Protein 6KFQ (pdb70)

Sequence (229 aa):
MEALWLWIGFVGMLLGTLYFAFLLTNAPEGTRYFFVITATITGIAAIAYLVMATGSGSTVLPDGREFYWARYIDWVITTPLLLLDLCLLALADPRRNVTFIASLIALDVVMILTGLWAGATVNVAGRAILFIISTAAFIGVLYLLVSRLFAEASRRTPAVAQIFRTLAVLTIVLWICYPIVWLIGTEGFGAVSLSVEVFLFMMVLDLLAKVGFGLLLLSSRQALSDIGSG

CATH classification: 1.20.1070.10

Radius of gyration: 17.82 Å; Cα contacts (8 Å, |Δi|>4): 315; chains: 1; bounding box: 27×37×54 Å

Foldseek 3Di:
DLLVLLVVLLVLLVVLLVVLVVLLVVAAAQQSVLSVLLSVLSVLSNVLSVCVSVPNQWDQAPVRDIFRLSVLVSQLPNVLSLVVSLCLLQALDCVVVVVLSCLLSVLSNLLSVLQSVLLRDPPPVSNVVSNVSSVVSVVVNLCSCVVPRLVSNVPADPLSNVLSVVLNVLQVVLVVVLVVLCCCEPSHDVVDYNSVSSNSVSVSSSCNRSVSSCSSSVSRVSSNSSSVD

Structure (mmCIF, N/CA/C/O backbone):
data_6KFQ
#
_entry.id   6KFQ
#
_cell.length_a   29.930
_cell.length_b   68.410
_cell.length_c   107.910
_cell.angle_alpha   90.000
_cell.angle_beta   90.000
_cell.angle_gamma   90.000
#
_symmetry.space_group_name_H-M   'P 21 21 21'
#
loop_
_entity.id
_entity.type
_entity.pdbx_description
1 polymer Rhodopsin
2 non-polymer '[(Z)-octadec-9-enyl] (2R)-2,3-bis(oxidanyl)propanoate'
3 non-polymer RETINAL
4 non-polymer 'SULFATE ION'
5 water water
#
loop_
_atom_site.group_PDB
_atom_site.id
_atom_site.type_symbol
_atom_site.label_atom_id
_atom_site.label_alt_id
_atom_site.label_comp_id
_atom_site.label_asym_id
_atom_site.label_entity_id
_atom_site.label_seq_id
_atom_site.pdbx_PDB_ins_code
_atom_site.Cartn_x
_atom_site.Cartn_y
_atom_site.Cartn_z
_atom_site.occupancy
_atom_site.B_iso_or_equiv
_atom_site.auth_seq_id
_atom_site.auth_comp_id
_atom_site.auth_asym_id
_atom_site.auth_atom_id
_atom_site.pdbx_PDB_model_num
ATOM 1 N N . MET A 1 1 ? 15.61790 -16.06479 -43.43804 1.000 60.67816 1 MET A N 1
ATOM 2 C CA . MET A 1 1 ? 16.07646 -16.79628 -42.26161 1.000 59.93385 1 MET A CA 1
ATOM 3 C C . MET A 1 1 ? 15.47355 -16.22077 -40.98302 1.000 53.33877 1 MET A C 1
ATOM 4 O O . MET A 1 1 ? 15.50112 -16.87011 -39.93633 1.000 55.49771 1 MET A O 1
ATOM 9 N N . GLU A 1 2 ? 14.91092 -15.00821 -41.06596 1.000 39.28515 2 GLU A N 1
ATOM 10 C CA . GLU A 1 2 ? 14.29082 -14.42064 -39.88313 1.000 35.36193 2 GLU A CA 1
ATOM 11 C C . GLU A 1 2 ? 13.13498 -15.27560 -39.37236 1.000 34.06297 2 GLU A C 1
ATOM 12 O O . GLU A 1 2 ? 12.80747 -15.20628 -38.18382 1.000 32.92182 2 GLU A O 1
ATOM 18 N N . ALA A 1 3 ? 12.54210 -16.11247 -40.23357 1.000 32.95524 3 ALA A N 1
ATOM 19 C CA . ALA A 1 3 ? 11.49342 -17.02137 -39.78268 1.000 31.96199 3 ALA A CA 1
ATOM 20 C C . ALA A 1 3 ? 11.97442 -17.89735 -38.63533 1.000 29.27680 3 ALA A C 1
ATOM 21 O O . ALA A 1 3 ? 11.21872 -18.16984 -37.69417 1.000 28.02280 3 ALA A O 1
ATOM 23 N N . LEU A 1 4 ? 13.22492 -18.35981 -38.70009 1.000 27.16850 4 LEU A N 1
ATOM 24 C CA . LEU A 1 4 ? 13.75184 -19.19493 -37.62836 1.000 28.85186 4 LEU A CA 1
ATOM 25 C C . LEU A 1 4 ? 13.71017 -18.46295 -36.29664 1.000 27.48580 4 LEU A C 1
ATOM 26 O O . LEU A 1 4 ? 13.22529 -19.00045 -35.29634 1.000 29.17552 4 LEU A O 1
ATOM 31 N N . TRP A 1 5 ? 14.22092 -17.22672 -36.25985 1.000 23.32515 5 TRP A N 1
ATOM 32 C CA . TRP A 1 5 ? 14.25716 -16.50281 -34.99097 1.000 22.02833 5 TRP A CA 1
ATOM 33 C C . TRP A 1 5 ? 12.85864 -16.18458 -34.48271 1.000 22.59001 5 TRP A C 1
ATOM 34 O O . TRP A 1 5 ? 12.64211 -16.13011 -33.26713 1.000 25.10303 5 TRP A O 1
ATOM 45 N N . LEU A 1 6 ? 11.89837 -15.97479 -35.38301 1.000 23.04893 6 LEU A N 1
ATOM 46 C CA . LEU A 1 6 ? 10.53289 -15.70899 -34.93635 1.000 25.05386 6 LEU A CA 1
ATOM 47 C C . LEU A 1 6 ? 9.89950 -16.95365 -34.32034 1.000 27.44765 6 LEU A C 1
ATOM 48 O O . LEU A 1 6 ? 9.12911 -16.85736 -33.35806 1.000 27.48922 6 LEU A O 1
ATOM 53 N N . TRP A 1 7 ? 10.20567 -18.13202 -34.85819 1.000 27.91819 7 TRP A N 1
ATOM 54 C CA . TRP A 1 7 ? 9.64685 -19.35347 -34.27542 1.000 29.29531 7 TRP A CA 1
ATOM 55 C C . TRP A 1 7 ? 10.28235 -19.66390 -32.92700 1.000 31.04253 7 TRP A C 1
ATOM 56 O O . TRP A 1 7 ? 9.59698 -20.10277 -31.99373 1.000 32.03591 7 TRP A O 1
ATOM 67 N N . ILE A 1 8 ? 11.59201 -19.43957 -32.80510 1.000 29.16195 8 ILE A N 1
ATOM 68 C CA . ILE A 1 8 ? 12.25008 -19.58822 -31.51353 1.000 30.71345 8 ILE A CA 1
ATOM 69 C C . ILE A 1 8 ? 11.66388 -18.60702 -30.50967 1.000 31.21050 8 ILE A C 1
ATOM 70 O O . ILE A 1 8 ? 11.39866 -18.96065 -29.35629 1.000 31.33166 8 ILE A O 1
ATOM 75 N N . GLY A 1 9 ? 11.46115 -17.35657 -30.92845 1.000 29.17632 9 GLY A N 1
ATOM 76 C CA . GLY A 1 9 ? 10.82234 -16.39617 -30.04526 1.000 27.45518 9 GLY A CA 1
ATOM 77 C C . GLY A 1 9 ? 9.46555 -16.87136 -29.56258 1.000 28.24515 9 GLY A C 1
ATOM 78 O O . GLY A 1 9 ? 9.14881 -16.78873 -28.37189 1.000 29.70835 9 GLY A O 1
ATOM 79 N N . PHE A 1 10 ? 8.65266 -17.39457 -30.48051 1.000 26.47078 10 PHE A N 1
ATOM 80 C CA . PHE A 1 10 ? 7.34534 -17.91997 -30.10109 1.000 28.34938 10 PHE A CA 1
ATOM 81 C C . PHE A 1 10 ? 7.46772 -19.02154 -29.05568 1.000 31.37329 10 PHE A C 1
ATOM 82 O O . PHE A 1 10 ? 6.84036 -18.96084 -27.99309 1.000 33.43540 10 PHE A O 1
ATOM 90 N N . VAL A 1 11 ? 8.25081 -20.05880 -29.35496 1.000 29.90360 11 VAL A N 1
ATOM 91 C CA . VAL A 1 11 ? 8.34416 -21.19184 -28.44121 1.000 30.45799 11 VAL A CA 1
ATOM 92 C C . VAL A 1 11 ? 8.92816 -20.75453 -27.10135 1.000 29.88895 11 VAL A C 1
ATOM 93 O O . VAL A 1 11 ? 8.44402 -21.15474 -26.03568 1.000 33.21525 11 VAL A O 1
ATOM 97 N N . GLY A 1 12 ? 9.94588 -19.89810 -27.12600 1.000 30.40693 12 GLY A N 1
ATOM 98 C CA . GLY A 1 12 ? 10.50967 -19.40882 -25.87691 1.000 28.42042 12 GLY A CA 1
ATOM 99 C C . GLY A 1 12 ? 9.49073 -18.68067 -25.01720 1.000 30.14715 12 GLY A C 1
ATOM 100 O O . GLY A 1 12 ? 9.41229 -18.89887 -23.80495 1.000 32.55841 12 GLY A O 1
ATOM 101 N N . MET A 1 13 ? 8.71357 -17.78757 -25.63140 1.000 30.29449 13 MET A N 1
ATOM 102 C CA . MET A 1 13 ? 7.69239 -17.06294 -24.87706 1.000 29.03691 13 MET A CA 1
ATOM 103 C C . MET A 1 13 ? 6.57161 -17.99662 -24.45072 1.000 30.72518 13 MET A C 1
ATOM 104 O O . MET A 1 13 ? 6.02034 -17.85986 -23.35187 1.000 36.03033 13 MET A O 1
ATOM 109 N N . LEU A 1 14 ? 6.21613 -18.94758 -25.31534 1.000 32.38710 14 LEU A N 1
ATOM 110 C CA . LEU A 1 14 ? 5.18289 -19.91004 -24.96356 1.000 33.00985 14 LEU A CA 1
ATOM 111 C C . LEU A 1 14 ? 5.60765 -20.73083 -23.75783 1.000 34.02908 14 LEU A C 1
ATOM 112 O O . LEU A 1 14 ? 4.85660 -20.86049 -22.78733 1.000 37.17608 14 LEU A O 1
ATOM 117 N N . LEU A 1 15 ? 6.82007 -21.28908 -23.79966 1.000 37.86706 15 LEU A N 1
ATOM 118 C CA . LEU A 1 15 ? 7.29228 -22.09886 -22.68119 1.000 39.90714 15 LEU A CA 1
ATOM 119 C C . LEU A 1 15 ? 7.38773 -21.27186 -21.40952 1.000 40.59400 15 LEU A C 1
ATOM 120 O O . LEU A 1 15 ? 7.04750 -21.74668 -20.31861 1.000 39.96318 15 LEU A O 1
ATOM 125 N N . GLY A 1 16 ? 7.85905 -20.03466 -21.52585 1.000 33.33875 16 GLY A N 1
ATOM 126 C CA . GLY A 1 16 ? 7.87235 -19.15902 -20.36611 1.000 33.53389 16 GLY A CA 1
ATOM 127 C C . GLY A 1 16 ? 6.48368 -18.91060 -19.81114 1.000 36.05146 16 GLY A C 1
ATOM 128 O O . GLY A 1 16 ? 6.27695 -18.94398 -18.59395 1.000 38.59431 16 GLY A O 1
ATOM 129 N N . THR A 1 17 ? 5.50957 -18.66678 -20.69286 1.000 34.72559 17 THR A N 1
ATOM 130 C CA . THR A 1 17 ? 4.14459 -18.42042 -20.22764 1.000 39.26528 17 THR A CA 1
ATOM 131 C C . THR A 1 17 ? 3.58661 -19.63383 -19.49305 1.000 40.61438 17 THR A C 1
ATOM 132 O O . THR A 1 17 ? 2.96294 -19.50118 -18.43275 1.000 40.71268 17 THR A O 1
ATOM 136 N N . LEU A 1 18 ? 3.79563 -20.82630 -20.05206 1.000 39.32948 18 LEU A N 1
ATOM 137 C CA . LEU A 1 18 ? 3.30428 -22.04055 -19.41447 1.000 42.11116 18 LEU A CA 1
ATOM 138 C C . LEU A 1 18 ? 3.97571 -22.26441 -18.06788 1.000 42.42588 18 LEU A C 1
ATOM 139 O O . LEU A 1 18 ? 3.31242 -22.63231 -17.08962 1.000 45.46261 18 LEU A O 1
ATOM 144 N N . TYR A 1 19 ? 5.29142 -22.05228 -17.99558 1.000 39.94498 19 TYR A N 1
ATOM 145 C CA . TYR A 1 19 ? 5.98968 -22.23470 -16.72690 1.000 40.88850 19 TYR A CA 1
ATOM 146 C C . TYR A 1 19 ? 5.52487 -21.22320 -15.68803 1.000 42.91632 19 TYR A C 1
ATOM 147 O O . TYR A 1 19 ? 5.32726 -21.57447 -14.51988 1.000 43.42002 19 TYR A O 1
ATOM 156 N N . PHE A 1 20 ? 5.35610 -19.95879 -16.08724 1.000 42.53218 20 PHE A N 1
ATOM 157 C CA . PHE A 1 20 ? 4.89153 -18.96036 -15.12718 1.000 42.94330 20 PHE A CA 1
ATOM 158 C C . PHE A 1 20 ? 3.46891 -19.25872 -14.67481 1.000 44.07872 20 PHE A C 1
ATOM 159 O O . PHE A 1 20 ? 3.13146 -19.06014 -13.50426 1.000 47.11762 20 PHE A O 1
ATOM 167 N N . ALA A 1 21 ? 2.61650 -19.73458 -15.58432 1.000 43.19832 21 ALA A N 1
ATOM 168 C CA . ALA A 1 21 ? 1.27888 -20.14155 -15.16977 1.000 46.80215 21 ALA A CA 1
ATOM 169 C C . ALA A 1 21 ? 1.34711 -21.29379 -14.17465 1.000 50.29766 21 ALA A C 1
ATOM 170 O O . ALA A 1 21 ? 0.53415 -21.37153 -13.24767 1.000 50.51607 21 ALA A O 1
ATOM 172 N N . PHE A 1 22 ? 2.32866 -22.18515 -14.33908 1.000 51.21459 22 PHE A N 1
ATOM 173 C CA . PHE A 1 22 ? 2.48956 -23.29721 -13.40821 1.000 51.25893 22 PHE A CA 1
ATOM 174 C C . PHE A 1 22 ? 2.93867 -22.81854 -12.03071 1.000 53.17490 22 PHE A C 1
ATOM 175 O O . PHE A 1 22 ? 2.38787 -23.24470 -11.00788 1.000 53.02817 22 PHE A O 1
ATOM 183 N N . LEU A 1 23 ? 3.96346 -21.95694 -11.97866 1.000 52.22138 23 LEU A N 1
ATOM 184 C CA . LEU A 1 23 ? 4.47540 -21.49115 -10.68665 1.000 48.49733 23 LEU A CA 1
ATOM 185 C C . LEU A 1 23 ? 3.40216 -20.78362 -9.87441 1.000 50.79989 23 LEU A C 1
ATOM 186 O O . LEU A 1 23 ? 3.49621 -20.71693 -8.63768 1.000 52.54644 23 LEU A O 1
ATOM 191 N N . LEU A 1 24 ? 2.38456 -20.24531 -10.54971 1.000 50.51355 24 LEU A N 1
ATOM 192 C CA . LEU A 1 24 ? 1.29813 -19.56041 -9.85952 1.000 55.68092 24 LEU A CA 1
ATOM 193 C C . LEU A 1 24 ? 0.64909 -20.46169 -8.81658 1.000 64.00342 24 LEU A C 1
ATOM 194 O O . LEU A 1 24 ? 0.23596 -19.99424 -7.74597 1.000 68.26746 24 LEU A O 1
ATOM 199 N N . THR A 1 25 ? 0.56720 -21.76261 -9.10269 1.000 63.56529 25 THR A N 1
ATOM 200 C CA . THR A 1 25 ? -0.13594 -22.67834 -8.21190 1.000 64.56545 25 THR A CA 1
ATOM 201 C C . THR A 1 25 ? 0.57058 -22.85881 -6.87172 1.000 65.43242 25 THR A C 1
ATOM 202 O O . THR A 1 25 ? -0.04213 -23.37401 -5.92989 1.000 71.64472 25 THR A O 1
ATOM 206 N N . ASN A 1 26 ? 1.83603 -22.45553 -6.76087 1.000 58.53385 26 ASN A N 1
ATOM 207 C CA . ASN A 1 26 ? 2.55588 -22.45417 -5.49142 1.000 63.54144 26 ASN A CA 1
ATOM 208 C C . ASN A 1 26 ? 3.02595 -21.04286 -5.13680 1.000 62.99465 26 ASN A C 1
ATOM 209 O O . ASN A 1 26 ? 4.01867 -20.86893 -4.42875 1.000 64.40249 26 ASN A O 1
ATOM 214 N N . ALA A 1 27 ? 2.31696 -20.02900 -5.62734 1.000 54.08984 27 ALA A N 1
ATOM 215 C CA . ALA A 1 27 ? 2.69307 -18.64680 -5.34829 1.000 56.35467 27 ALA A CA 1
ATOM 216 C C . ALA A 1 27 ? 2.49918 -18.33477 -3.86814 1.000 57.60416 27 ALA A C 1
ATOM 217 O O . ALA A 1 27 ? 1.51551 -18.77311 -3.26752 1.000 57.92724 27 ALA A O 1
ATOM 219 N N . PRO A 1 28 ? 3.41159 -17.58954 -3.24716 1.000 56.03428 28 PRO A N 1
ATOM 220 C CA . PRO A 1 28 ? 3.15106 -17.11736 -1.88353 1.000 59.20971 28 PRO A CA 1
ATOM 221 C C . PRO A 1 28 ? 1.85877 -16.31641 -1.84614 1.000 60.48152 28 PRO A C 1
ATOM 222 O O . PRO A 1 28 ? 1.46743 -15.68387 -2.82778 1.000 59.12974 28 PRO A O 1
ATOM 226 N N . GLU A 1 29 ? 1.17256 -16.36902 -0.71089 1.000 68.23691 29 GLU A N 1
ATOM 227 C CA . GLU A 1 29 ? -0.13337 -15.73369 -0.65383 1.000 70.45880 29 GLU A CA 1
ATOM 228 C C . GLU A 1 29 ? 0.01263 -14.21865 -0.70275 1.000 66.36866 29 GLU A C 1
ATOM 229 O O . GLU A 1 29 ? 1.01650 -13.64991 -0.26400 1.000 65.69861 29 GLU A O 1
ATOM 235 N N . GLY A 1 30 ? -0.99481 -13.56925 -1.27916 1.000 64.05417 30 GLY A N 1
ATOM 236 C CA . GLY A 1 30 ? -0.91972 -12.15118 -1.54339 1.000 63.27614 30 GLY A CA 1
ATOM 237 C C . GLY A 1 30 ? 0.03340 -11.75095 -2.64516 1.000 61.23400 30 GLY A C 1
ATOM 238 O O . GLY A 1 30 ? 0.24756 -10.55297 -2.84735 1.000 62.90250 30 GLY A O 1
ATOM 239 N N . THR A 1 31 ? 0.61889 -12.70813 -3.37027 1.000 60.27597 31 THR A N 1
ATOM 240 C CA . THR A 1 31 ? 1.56418 -12.39049 -4.43645 1.000 57.37727 31 THR A CA 1
ATOM 241 C C . THR A 1 31 ? 1.12652 -12.91440 -5.79516 1.000 53.88458 31 THR A C 1
ATOM 242 O O . THR A 1 31 ? 1.87651 -12.77124 -6.76857 1.000 49.09845 31 THR A O 1
ATOM 246 N N . ARG A 1 32 ? -0.06043 -13.51800 -5.89222 1.000 55.52558 32 ARG A N 1
ATOM 247 C CA . ARG A 1 32 ? -0.45408 -14.16542 -7.14012 1.000 57.70301 32 ARG A CA 1
ATOM 248 C C . ARG A 1 32 ? -0.52348 -13.17340 -8.29671 1.000 56.26943 32 ARG A C 1
ATOM 249 O O . ARG A 1 32 ? -0.36561 -13.56917 -9.45807 1.000 55.43390 32 ARG A O 1
ATOM 254 N N . TYR A 1 33 ? -0.72320 -11.88196 -8.00794 1.000 53.56675 33 TYR A N 1
ATOM 255 C CA . TYR A 1 33 ? -0.82424 -10.91277 -9.09505 1.000 50.93741 33 TYR A CA 1
ATOM 256 C C . TYR A 1 33 ? 0.50513 -10.73602 -9.82081 1.000 46.75437 33 TYR A C 1
ATOM 257 O O . TYR A 1 33 ? 0.50964 -10.41225 -11.01147 1.000 44.27046 33 TYR A O 1
ATOM 266 N N . PHE A 1 34 ? 1.63437 -10.95070 -9.13786 1.000 44.96533 34 PHE A N 1
ATOM 267 C CA . PHE A 1 34 ? 2.92385 -10.93127 -9.82683 1.000 41.40798 34 PHE A CA 1
ATOM 268 C C . PHE A 1 34 ? 2.98834 -12.02486 -10.88543 1.000 44.90773 34 PHE A C 1
ATOM 269 O O . PHE A 1 34 ? 3.41373 -11.78864 -12.02321 1.000 38.65334 34 PHE A O 1
ATOM 277 N N . PHE A 1 35 ? 2.57437 -13.23729 -10.51885 1.000 41.85456 35 PHE A N 1
ATOM 278 C CA . PHE A 1 35 ? 2.61191 -14.35393 -11.45688 1.000 41.26891 35 PHE A CA 1
ATOM 279 C C . PHE A 1 35 ? 1.67835 -14.11026 -12.63511 1.000 42.68794 35 PHE A C 1
ATOM 280 O O . PHE A 1 35 ? 1.99859 -14.46511 -13.77685 1.000 39.46596 35 PHE A O 1
ATOM 288 N N . VAL A 1 36 ? 0.52875 -13.48377 -12.38076 1.000 46.03833 36 VAL A N 1
ATOM 289 C CA . VAL A 1 36 ? -0.42292 -13.19815 -13.44980 1.000 47.76396 36 VAL A CA 1
ATOM 290 C C . VAL A 1 36 ? 0.14080 -12.14959 -14.40384 1.000 47.20451 36 VAL A C 1
ATOM 291 O O . VAL A 1 36 ? 0.09469 -12.31522 -15.62827 1.000 43.55233 36 VAL A O 1
ATOM 295 N N . ILE A 1 37 ? 0.68141 -11.05556 -13.85728 1.000 44.76844 37 ILE A N 1
ATOM 296 C CA . ILE A 1 37 ? 1.25327 -10.00062 -14.69470 1.000 37.94384 37 ILE A CA 1
ATOM 297 C C . ILE A 1 37 ? 2.39651 -10.54366 -15.53334 1.000 36.81273 37 ILE A C 1
ATOM 298 O O . ILE A 1 37 ? 2.52156 -10.22559 -16.72303 1.000 37.06975 37 ILE A O 1
ATOM 303 N N . THR A 1 38 ? 3.26035 -11.35606 -14.92320 1.000 36.91375 38 THR A N 1
ATOM 304 C CA . THR A 1 38 ? 4.46495 -11.81070 -15.61062 1.000 36.83974 38 THR A CA 1
ATOM 305 C C . THR A 1 38 ? 4.14907 -12.86951 -16.66373 1.000 36.67600 38 THR A C 1
ATOM 306 O O . THR A 1 38 ? 4.81091 -12.92356 -17.70900 1.000 33.47981 38 THR A O 1
ATOM 310 N N . ALA A 1 39 ? 3.13643 -13.70318 -16.41841 1.000 36.18198 39 ALA A N 1
ATOM 311 C CA . ALA A 1 39 ? 2.69453 -14.64782 -17.44127 1.000 39.59703 39 ALA A CA 1
ATOM 312 C C . ALA A 1 39 ? 1.97723 -13.94199 -18.58784 1.000 37.13607 39 ALA A C 1
ATOM 313 O O . ALA A 1 39 ? 2.01928 -14.41658 -19.72872 1.000 37.66540 39 ALA A O 1
ATOM 315 N N . THR A 1 40 ? 1.32631 -12.80667 -18.30927 1.000 40.32236 40 THR A N 1
ATOM 316 C CA . THR A 1 40 ? 0.70449 -12.02084 -19.37194 1.000 39.26915 40 THR A CA 1
ATOM 317 C C . THR A 1 40 ? 1.75666 -11.35525 -20.24913 1.000 37.54898 40 THR A C 1
ATOM 318 O O . THR A 1 40 ? 1.56986 -11.22609 -21.46647 1.000 39.27544 40 THR A O 1
ATOM 322 N N . ILE A 1 41 ? 2.86698 -10.92310 -19.64630 1.000 36.68027 41 ILE A N 1
ATOM 323 C CA . ILE A 1 41 ? 3.96334 -10.34292 -20.41944 1.000 30.85666 41 ILE A CA 1
ATOM 324 C C . ILE A 1 41 ? 4.45527 -11.33732 -21.46503 1.000 33.38225 41 ILE A C 1
ATOM 325 O O . ILE A 1 41 ? 4.54083 -11.02101 -22.65668 1.000 32.86569 41 ILE A O 1
ATOM 330 N N . THR A 1 42 ? 4.75959 -12.56515 -21.03938 1.000 33.55862 42 THR A N 1
ATOM 331 C CA . THR A 1 42 ? 5.27165 -13.54682 -21.98979 1.000 30.13985 42 THR A CA 1
ATOM 332 C C . THR A 1 42 ? 4.17827 -14.03443 -22.92973 1.000 31.48485 42 THR A C 1
ATOM 333 O O . THR A 1 42 ? 4.45381 -14.31768 -24.10187 1.000 31.54843 42 THR A O 1
ATOM 337 N N . GLY A 1 43 ? 2.94006 -14.11979 -22.44221 1.000 33.69728 43 GLY A N 1
ATOM 338 C CA . GLY A 1 43 ? 1.84775 -14.59074 -23.28155 1.000 35.50120 43 GLY A CA 1
ATOM 339 C C . GLY A 1 43 ? 1.55878 -13.64995 -24.43508 1.000 36.82055 43 GLY A C 1
ATOM 340 O O . GLY A 1 43 ? 1.37498 -14.08507 -25.57468 1.000 33.59446 43 GLY A O 1
ATOM 341 N N . ILE A 1 44 ? 1.51633 -12.34200 -24.15408 1.000 33.93234 44 ILE A N 1
ATOM 342 C CA . ILE A 1 44 ? 1.33962 -11.35781 -25.21903 1.000 34.98174 44 ILE A CA 1
ATOM 343 C C . ILE A 1 44 ? 2.49825 -11.43605 -26.20297 1.000 32.86435 44 ILE A C 1
ATOM 344 O O . ILE A 1 44 ? 2.30337 -11.39355 -27.42294 1.000 34.16850 44 ILE A O 1
ATOM 349 N N . ALA A 1 45 ? 3.72432 -11.56395 -25.69010 1.000 30.08615 45 ALA A N 1
ATOM 350 C CA . ALA A 1 45 ? 4.87462 -11.71335 -26.57518 1.000 27.98924 45 ALA A CA 1
ATOM 351 C C . ALA A 1 45 ? 4.76830 -12.98870 -27.40771 1.000 29.63368 45 ALA A C 1
ATOM 352 O O . ALA A 1 45 ? 5.11291 -12.99321 -28.59605 1.000 27.45588 45 ALA A O 1
ATOM 354 N N . ALA A 1 46 ? 4.28473 -14.07988 -26.80638 1.000 29.83937 46 ALA A N 1
ATOM 355 C CA . ALA A 1 46 ? 4.09946 -15.31013 -27.57289 1.000 30.90081 46 ALA A CA 1
ATOM 356 C C . ALA A 1 46 ? 3.15269 -15.08507 -28.74256 1.000 33.64971 46 ALA A C 1
ATOM 357 O O . ALA A 1 46 ? 3.42018 -15.53664 -29.86130 1.000 29.89721 46 ALA A O 1
ATOM 359 N N . ILE A 1 47 ? 2.05513 -14.35866 -28.50758 1.000 37.16867 47 ILE A N 1
ATOM 360 C CA . ILE A 1 47 ? 1.08601 -14.08546 -29.56903 1.000 37.75253 47 ILE A CA 1
ATOM 361 C C . ILE A 1 47 ? 1.71867 -13.24688 -30.67380 1.000 29.79784 47 ILE A C 1
ATOM 362 O O . ILE A 1 47 ? 1.56190 -13.53729 -31.86731 1.000 33.13605 47 ILE A O 1
ATOM 367 N N . ALA A 1 48 ? 2.44530 -12.19265 -30.30068 1.000 29.31506 48 ALA A N 1
ATOM 368 C CA . ALA A 1 48 ? 3.08828 -11.36243 -31.31602 1.000 28.94681 48 ALA A CA 1
ATOM 369 C C . ALA A 1 48 ? 4.06402 -12.17463 -32.15251 1.000 28.59620 48 ALA A C 1
ATOM 370 O O . ALA A 1 48 ? 4.07773 -12.06738 -33.38561 1.000 29.79507 48 ALA A O 1
ATOM 372 N N . TYR A 1 49 ? 4.88619 -12.99993 -31.49801 1.000 27.98538 49 TYR A N 1
ATOM 373 C CA . TYR A 1 49 ? 5.85276 -13.80631 -32.23399 1.000 28.71952 49 TYR A CA 1
ATOM 374 C C . TYR A 1 49 ? 5.16679 -14.82191 -33.13668 1.000 29.37825 49 TYR A C 1
ATOM 375 O O . TYR A 1 49 ? 5.64990 -15.09557 -34.24050 1.000 28.64766 49 TYR A O 1
ATOM 384 N N . LEU A 1 50 ? 4.04018 -15.39201 -32.69738 1.000 32.38917 50 LEU A N 1
ATOM 385 C CA . LEU A 1 50 ? 3.30984 -16.31104 -33.56841 1.000 32.32041 50 LEU A CA 1
ATOM 386 C C . LEU A 1 50 ? 2.77351 -15.58321 -34.79147 1.000 36.15247 50 LEU A C 1
ATOM 387 O O . LEU A 1 50 ? 2.86218 -16.09110 -35.91718 1.000 39.53049 50 LEU A O 1
ATOM 392 N N . VAL A 1 51 ? 2.21353 -14.38709 -34.58493 1.000 35.64121 51 VAL A N 1
ATOM 393 C CA . VAL A 1 51 ? 1.71422 -13.58330 -35.69665 1.000 34.03245 51 VAL A CA 1
ATOM 394 C C . VAL A 1 51 ? 2.83146 -13.30903 -36.69406 1.000 33.06714 51 VAL A C 1
ATOM 395 O O . VAL A 1 51 ? 2.68571 -13.55091 -37.89784 1.000 34.28080 51 VAL A O 1
ATOM 399 N N . MET A 1 52 ? 3.97478 -12.82432 -36.20698 1.000 30.18300 52 MET A N 1
ATOM 400 C CA . MET A 1 52 ? 5.09163 -12.55044 -37.10356 1.000 28.90987 52 MET A CA 1
ATOM 401 C C . MET A 1 52 ? 5.64632 -13.83038 -37.72487 1.000 34.69066 52 MET A C 1
ATOM 402 O O . MET A 1 52 ? 6.01665 -13.83586 -38.90490 1.000 34.34500 52 MET A O 1
ATOM 407 N N . ALA A 1 53 ? 5.71455 -14.92035 -36.95027 1.000 32.72777 53 ALA A N 1
ATOM 408 C CA . ALA A 1 53 ? 6.26804 -16.17187 -37.47129 1.000 35.48785 53 ALA A CA 1
ATOM 409 C C . ALA A 1 53 ? 5.42451 -16.73443 -38.60353 1.000 35.78509 53 ALA A C 1
ATOM 410 O O . ALA A 1 53 ? 5.96637 -17.32936 -39.54153 1.000 37.11402 53 ALA A O 1
ATOM 412 N N . THR A 1 54 ? 4.10663 -16.55571 -38.54434 1.000 36.23152 54 THR A N 1
ATOM 413 C CA . THR A 1 54 ? 3.22256 -17.05933 -39.58738 1.000 35.72318 54 THR A CA 1
ATOM 414 C C . THR A 1 54 ? 3.03182 -16.06376 -40.72692 1.000 40.16667 54 THR A C 1
ATOM 415 O O . THR A 1 54 ? 2.18105 -16.28779 -41.59343 1.000 42.65663 54 THR A O 1
ATOM 419 N N . GLY A 1 55 ? 3.79567 -14.97232 -40.74056 1.000 38.27424 55 GLY A N 1
ATOM 420 C CA . GLY A 1 55 ? 3.79818 -14.05243 -41.85936 1.000 39.00551 55 GLY A CA 1
ATOM 421 C C . GLY A 1 55 ? 2.79816 -12.91722 -41.80019 1.000 43.20669 55 GLY A C 1
ATOM 422 O O . GLY A 1 55 ? 2.63914 -12.21183 -42.80137 1.000 47.64074 55 GLY A O 1
ATOM 423 N N . SER A 1 56 ? 2.12642 -12.70639 -40.66808 1.000 40.14954 56 SER A N 1
ATOM 424 C CA . SER A 1 56 ? 1.06216 -11.71311 -40.57062 1.000 43.44311 56 SER A CA 1
ATOM 425 C C . SER A 1 56 ? 1.44395 -10.50608 -39.72277 1.000 44.64705 56 SER A C 1
ATOM 426 O O . SER A 1 56 ? 0.56568 -9.72063 -39.35324 1.000 50.33819 56 SER A O 1
ATOM 429 N N . GLY A 1 57 ? 2.72031 -10.32978 -39.40653 1.000 39.39109 57 GLY A N 1
ATOM 430 C CA . GLY A 1 57 ? 3.07482 -9.27130 -38.47865 1.000 42.31971 57 GLY A CA 1
ATOM 431 C C . GLY A 1 57 ? 3.91476 -8.17545 -39.09310 1.000 38.13647 57 GLY A C 1
ATOM 432 O O . GLY A 1 57 ? 4.54982 -7.40021 -38.37776 1.000 35.35503 57 GLY A O 1
ATOM 433 N N . SER A 1 58 ? 3.93326 -8.10247 -40.42043 1.000 37.12002 58 SER A N 1
ATOM 434 C CA . SER A 1 58 ? 4.80297 -7.15413 -41.09510 1.000 36.07369 58 SER A CA 1
ATOM 435 C C . SER A 1 58 ? 4.12389 -6.63890 -42.35460 1.000 41.60857 58 SER A C 1
ATOM 436 O O . SER A 1 58 ? 3.15564 -7.22042 -42.85441 1.000 43.57149 58 SER A O 1
ATOM 439 N N . THR A 1 59 ? 4.64044 -5.52025 -42.85079 1.000 42.26646 59 THR A N 1
ATOM 440 C CA . THR A 1 59 ? 4.22778 -4.96850 -44.13021 1.000 45.21625 59 THR A CA 1
ATOM 441 C C . THR A 1 59 ? 5.46202 -4.44176 -44.83953 1.000 42.11571 59 THR A C 1
ATOM 442 O O . THR A 1 59 ? 6.43690 -4.03586 -44.20173 1.000 39.31680 59 THR A O 1
ATOM 446 N N . VAL A 1 60 ? 5.41448 -4.44862 -46.16473 1.000 41.07287 60 VAL A N 1
ATOM 447 C CA . VAL A 1 60 ? 6.45379 -3.82005 -46.96611 1.000 41.90669 60 VAL A CA 1
ATOM 448 C C . VAL A 1 60 ? 6.07394 -2.36043 -47.14857 1.000 42.65248 60 VAL A C 1
ATOM 449 O O . VAL A 1 60 ? 5.00329 -2.04777 -47.67985 1.000 48.57819 60 VAL A O 1
ATOM 453 N N . LEU A 1 61 ? 6.94183 -1.47013 -46.69616 1.000 46.82969 61 LEU A N 1
ATOM 454 C CA . LEU A 1 61 ? 6.65691 -0.04732 -46.69690 1.000 43.71358 61 LEU A CA 1
ATOM 455 C C . LEU A 1 61 ? 6.78862 0.50857 -48.10612 1.000 45.26367 61 LEU A C 1
ATOM 456 O O . LEU A 1 61 ? 7.30292 -0.15835 -49.00603 1.000 45.39718 61 LEU A O 1
ATOM 461 N N . PRO A 1 62 ? 6.30353 1.73096 -48.34341 1.000 45.72519 62 PRO A N 1
ATOM 462 C CA . PRO A 1 62 ? 6.45621 2.32280 -49.68435 1.000 48.46470 62 PRO A CA 1
ATOM 463 C C . PRO A 1 62 ? 7.90083 2.45777 -50.14848 1.000 48.78390 62 PRO A C 1
ATOM 464 O O . PRO A 1 62 ? 8.13086 2.54254 -51.36007 1.000 51.12867 62 PRO A O 1
ATOM 468 N N . ASP A 1 63 ? 8.88176 2.48517 -49.24451 1.000 49.28562 63 ASP A N 1
ATOM 469 C CA . ASP A 1 63 ? 10.27795 2.49966 -49.66957 1.000 53.75785 63 ASP A CA 1
ATOM 470 C C . ASP A 1 63 ? 10.85810 1.09864 -49.86435 1.000 53.11861 63 ASP A C 1
ATOM 471 O O . ASP A 1 63 ? 12.04480 0.97098 -50.18207 1.000 52.86011 63 ASP A O 1
ATOM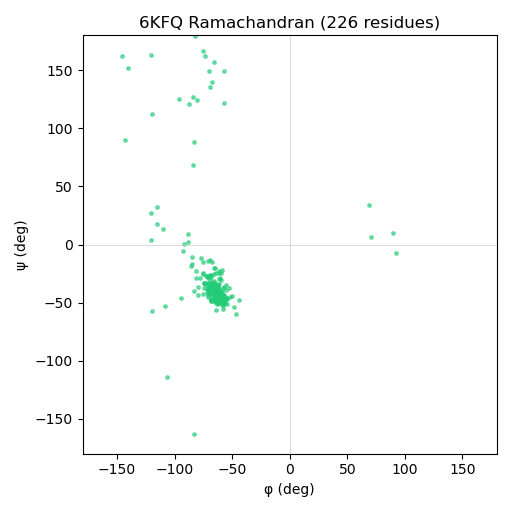 476 N N . GLY A 1 64 ? 10.06080 0.04956 -49.68471 1.000 52.04371 64 GLY A N 1
ATOM 477 C CA . GLY A 1 64 ? 10.53360 -1.30392 -49.88632 1.000 45.75293 64 GLY A CA 1
ATOM 478 C C . GLY A 1 64 ? 11.08013 -1.99212 -48.65109 1.000 46.00738 64 GLY A C 1
ATOM 479 O O . GLY A 1 64 ? 11.38144 -3.19155 -48.71137 1.000 44.85219 64 GLY A O 1
ATOM 480 N N . ARG A 1 65 ? 11.22641 -1.28410 -47.53658 1.000 44.79475 65 ARG A N 1
ATOM 481 C CA . ARG A 1 65 ? 11.65638 -1.93967 -46.30910 1.000 45.17006 65 ARG A CA 1
ATOM 482 C C . ARG A 1 65 ? 10.55596 -2.85026 -45.78224 1.000 44.25680 65 ARG A C 1
ATOM 483 O O . ARG A 1 65 ? 9.38089 -2.47718 -45.75357 1.000 44.16224 65 ARG A O 1
ATOM 491 N N . GLU A 1 66 ? 10.93525 -4.05647 -45.36901 1.000 42.58508 66 GLU A N 1
ATOM 492 C CA . GLU A 1 66 ? 10.00662 -4.89908 -44.63220 1.000 44.44327 66 GLU A CA 1
ATOM 493 C C . GLU A 1 66 ? 9.99784 -4.45470 -43.17790 1.000 38.95892 66 GLU A C 1
ATOM 494 O O . GLU A 1 66 ? 11.04778 -4.39516 -42.52876 1.000 38.53559 66 GLU A O 1
ATOM 500 N N . PHE A 1 67 ? 8.81569 -4.12576 -42.67018 1.000 36.37963 67 PHE A N 1
ATOM 501 C CA . PHE A 1 67 ? 8.67290 -3.51781 -41.35350 1.000 34.23031 67 PHE A CA 1
ATOM 502 C C . PHE A 1 67 ? 7.81305 -4.42844 -40.48829 1.000 35.83521 67 PHE A C 1
ATOM 503 O O . PHE A 1 67 ? 6.61854 -4.59340 -40.75757 1.000 36.63333 67 PHE A O 1
ATOM 511 N N . TYR A 1 68 ? 8.42345 -5.01805 -39.45634 1.000 32.65839 68 TYR A N 1
ATOM 512 C CA . TYR A 1 68 ? 7.71956 -5.85099 -38.47684 1.000 33.79279 68 TYR A CA 1
ATOM 513 C C . TYR A 1 68 ? 7.08457 -4.95756 -37.41891 1.000 33.92739 68 TYR A C 1
ATOM 514 O O . TYR A 1 68 ? 7.66709 -4.68562 -36.36627 1.000 33.64440 68 TYR A O 1
ATOM 523 N N . TRP A 1 69 ? 5.85678 -4.50537 -37.69036 1.000 37.58673 69 TRP A N 1
ATOM 524 C CA . TRP A 1 69 ? 5.17642 -3.59781 -36.77250 1.000 34.95753 69 TRP A CA 1
ATOM 525 C C . TRP A 1 69 ? 4.51233 -4.31129 -35.60069 1.000 34.25824 69 TRP A C 1
ATOM 526 O O . TRP A 1 69 ? 4.27439 -3.67235 -34.56905 1.000 31.37847 69 TRP A O 1
ATOM 537 N N . ALA A 1 70 ? 4.19352 -5.60900 -35.73297 1.000 30.42833 70 ALA A N 1
ATOM 538 C CA . ALA A 1 70 ? 3.54121 -6.31883 -34.63331 1.000 32.06006 70 ALA A CA 1
ATOM 539 C C . ALA A 1 70 ? 4.40270 -6.30016 -33.38108 1.000 31.38062 70 ALA A C 1
ATOM 540 O O . ALA A 1 70 ? 3.87904 -6.34910 -32.26095 1.000 32.16674 70 ALA A O 1
ATOM 542 N N . ARG A 1 71 ? 5.72363 -6.26721 -33.57130 1.000 29.58717 71 ARG A N 1
ATOM 543 C CA . ARG A 1 71 ? 6.70427 -6.06995 -32.51175 1.000 31.82447 71 ARG A CA 1
ATOM 544 C C . ARG A 1 71 ? 6.29797 -4.96295 -31.54439 1.000 28.88760 71 ARG A C 1
ATOM 545 O O . ARG A 1 71 ? 6.34532 -5.12439 -30.31631 1.000 27.32952 71 ARG A O 1
ATOM 553 N N . TYR A 1 72 ? 5.88955 -3.82378 -32.08882 1.000 30.61561 72 TYR A N 1
ATOM 554 C CA . TYR A 1 72 ? 5.58495 -2.66645 -31.25652 1.000 31.14640 72 TYR A CA 1
ATOM 555 C C . TYR A 1 72 ? 4.25436 -2.79907 -30.52649 1.000 32.28890 72 TYR A C 1
ATOM 556 O O . TYR A 1 72 ? 4.06431 -2.16022 -29.48385 1.000 30.85684 72 TYR A O 1
ATOM 565 N N . ILE A 1 73 ? 3.32984 -3.60523 -31.05144 1.000 33.43302 73 ILE A N 1
ATOM 566 C CA . ILE A 1 73 ? 2.06238 -3.81739 -30.36325 1.000 35.41687 73 ILE A CA 1
ATOM 567 C C . ILE A 1 73 ? 2.28559 -4.65835 -29.11985 1.000 35.32145 73 ILE A C 1
ATOM 568 O O . ILE A 1 73 ? 1.71091 -4.38951 -28.05634 1.000 33.98661 73 ILE A O 1
ATOM 573 N N . ASP A 1 74 ? 3.10158 -5.70696 -29.24856 1.000 30.13113 74 ASP A N 1
ATOM 574 C CA . ASP A 1 74 ? 3.66894 -6.39752 -28.09807 1.000 30.11228 74 ASP A CA 1
ATOM 575 C C . ASP A 1 74 ? 4.23066 -5.38585 -27.10057 1.000 29.12327 74 ASP A C 1
ATOM 576 O O . ASP A 1 74 ? 3.77770 -5.30078 -25.95428 1.000 30.56533 74 ASP A O 1
ATOM 581 N N . TRP A 1 75 ? 5.19959 -4.58220 -27.54431 1.000 25.21514 75 TRP A N 1
ATOM 582 C CA . TRP A 1 75 ? 5.93852 -3.71884 -26.62654 1.000 22.38942 75 TRP A CA 1
ATOM 583 C C . TRP A 1 75 ? 5.02855 -2.73713 -25.90692 1.000 22.99191 75 TRP A C 1
ATOM 584 O O . TRP A 1 75 ? 5.19266 -2.50482 -24.70650 1.000 23.64273 75 TRP A O 1
ATOM 595 N N . VAL A 1 76 ? 4.07319 -2.13533 -26.62271 1.000 26.02181 76 VAL A N 1
ATOM 596 C CA . VAL A 1 76 ? 3.26260 -1.08576 -26.01555 1.000 28.14416 76 VAL A CA 1
ATOM 597 C C . VAL A 1 76 ? 2.40534 -1.64365 -24.88725 1.000 31.40150 76 VAL A C 1
ATOM 598 O O . VAL A 1 76 ? 1.95995 -0.89541 -24.01316 1.000 33.16207 76 VAL A O 1
ATOM 602 N N . ILE A 1 77 ? 2.18002 -2.95107 -24.87380 1.000 30.47237 77 ILE A N 1
ATOM 603 C CA . ILE A 1 77 ? 1.46645 -3.59615 -23.78036 1.000 31.98755 77 ILE A CA 1
ATOM 604 C C . ILE A 1 77 ? 2.42909 -4.13185 -22.73807 1.000 31.39180 77 ILE A C 1
ATOM 605 O O . ILE A 1 77 ? 2.22949 -3.92806 -21.53925 1.000 35.02118 77 ILE A O 1
ATOM 610 N N . THR A 1 78 ? 3.49392 -4.82387 -23.17699 1.000 25.82960 78 THR A N 1
ATOM 611 C CA . THR A 1 78 ? 4.33530 -5.54919 -22.23298 1.000 24.60767 78 THR A CA 1
ATOM 612 C C . THR A 1 78 ? 5.36128 -4.65907 -21.53291 1.000 26.71174 78 THR A C 1
ATOM 613 O O . THR A 1 78 ? 5.76494 -4.97436 -20.40742 1.000 27.55486 78 THR A O 1
ATOM 617 N N . THR A 1 79 ? 5.82532 -3.56890 -22.16149 1.000 20.86079 79 THR A N 1
ATOM 618 C CA . THR A 1 79 ? 6.82309 -2.79803 -21.42107 1.000 22.86116 79 THR A CA 1
ATOM 619 C C . THR A 1 79 ? 6.18036 -2.02430 -20.26414 1.000 23.33181 79 THR A C 1
ATOM 620 O O . THR A 1 79 ? 6.80314 -1.90096 -19.20062 1.000 22.25524 79 THR A O 1
ATOM 624 N N . PRO A 1 80 ? 4.94026 -1.52450 -20.38348 1.000 22.93423 80 PRO A N 1
ATOM 625 C CA . PRO A 1 80 ? 4.27934 -1.00865 -19.16891 1.000 23.64601 80 PRO A CA 1
ATOM 626 C C . PRO A 1 80 ? 4.11660 -2.05938 -18.08253 1.000 25.61239 80 PRO A C 1
ATOM 627 O O . PRO A 1 80 ? 4.28679 -1.75292 -16.89128 1.000 24.27050 80 PRO A O 1
ATOM 631 N N . LEU A 1 81 ? 3.76621 -3.29277 -18.46363 1.000 25.34550 81 LEU A N 1
ATOM 632 C CA . LEU A 1 81 ? 3.58883 -4.35513 -17.47774 1.000 27.21757 81 LEU A CA 1
ATOM 633 C C . LEU A 1 81 ? 4.90590 -4.69970 -16.79575 1.000 26.89760 81 LEU A C 1
ATOM 634 O O . LEU A 1 81 ? 4.92644 -5.00554 -15.59741 1.000 28.28116 81 LEU A O 1
ATOM 639 N N . LEU A 1 82 ? 6.01302 -4.67023 -17.54048 1.000 23.84556 82 LEU A N 1
ATOM 640 C CA . LEU A 1 82 ? 7.32027 -4.86818 -16.91749 1.000 25.02612 82 LEU A CA 1
ATOM 641 C C . LEU A 1 82 ? 7.61204 -3.75913 -15.91140 1.000 22.78462 82 LEU A C 1
ATOM 642 O O . LEU A 1 82 ? 8.07800 -4.01552 -14.79601 1.000 21.03112 82 LEU A O 1
ATOM 647 N N . LEU A 1 83 ? 7.35246 -2.51134 -16.29641 1.000 22.61357 83 LEU A N 1
ATOM 648 C CA . LEU A 1 83 ? 7.52592 -1.41954 -15.35151 1.000 19.41817 83 LEU A CA 1
ATOM 649 C C . LEU A 1 83 ? 6.60187 -1.58964 -14.15564 1.000 21.23821 83 LEU A C 1
ATOM 650 O O . LEU A 1 83 ? 6.99056 -1.30835 -13.01894 1.000 23.84666 83 LEU A O 1
ATOM 655 N N . LEU A 1 84 ? 5.36925 -2.04466 -14.39529 1.000 23.78557 84 LEU A N 1
ATOM 656 C CA . LEU A 1 84 ? 4.43636 -2.29019 -13.30242 1.000 25.92242 84 LEU A CA 1
ATOM 657 C C . LEU A 1 84 ? 4.98813 -3.32330 -12.32460 1.000 29.49952 84 LEU A C 1
ATOM 658 O O . LEU A 1 84 ? 4.92784 -3.12968 -11.10680 1.000 30.14286 84 LEU A O 1
ATOM 663 N N . ASP A 1 85 ? 5.50453 -4.44476 -12.83867 1.000 29.04492 85 ASP A N 1
ATOM 664 C CA . ASP A 1 85 ? 6.19393 -5.39723 -11.96875 1.000 27.88939 85 ASP A CA 1
ATOM 665 C C . ASP A 1 85 ? 7.23956 -4.69734 -11.10232 1.000 28.42416 85 ASP A C 1
ATOM 666 O O . ASP A 1 85 ? 7.34350 -4.96119 -9.89814 1.000 27.75463 85 ASP A O 1
ATOM 671 N N . LEU A 1 86 ? 8.02601 -3.79842 -11.69896 1.000 22.74179 86 LEU A N 1
ATOM 672 C CA . LEU A 1 86 ? 9.07022 -3.13437 -10.93271 1.000 23.14712 86 LEU A CA 1
ATOM 673 C C . LEU A 1 86 ? 8.47074 -2.18591 -9.90566 1.000 23.71273 86 LEU A C 1
ATOM 674 O O . LEU A 1 86 ? 8.96800 -2.09459 -8.77920 1.000 24.42337 86 LEU A O 1
ATOM 679 N N . CYS A 1 87 ? 7.39649 -1.47904 -10.27545 1.000 25.34099 87 CYS A N 1
ATOM 680 C CA . CYS A 1 87 ? 6.72715 -0.59266 -9.32341 1.000 25.47894 87 CYS A CA 1
ATOM 681 C C . CYS A 1 87 ? 6.16650 -1.36819 -8.13367 1.000 26.97045 87 CYS A C 1
ATOM 682 O O . CYS A 1 87 ? 6.26887 -0.91845 -6.98687 1.000 27.97677 87 CYS A O 1
ATOM 685 N N . LEU A 1 88 ? 5.53853 -2.51916 -8.39122 1.000 29.41349 88 LEU A N 1
ATOM 686 C CA . LEU A 1 88 ? 4.92398 -3.27984 -7.30671 1.000 32.51739 88 LEU A CA 1
ATOM 687 C C . LEU A 1 88 ? 5.96963 -3.89256 -6.37984 1.000 31.93230 88 LEU A C 1
ATOM 688 O O . LEU A 1 88 ? 5.70323 -4.07278 -5.18769 1.000 34.36007 88 LEU A O 1
ATOM 693 N N . LEU A 1 89 ? 7.15381 -4.22413 -6.90118 1.000 32.16597 89 LEU A N 1
ATOM 694 C CA . LEU A 1 89 ? 8.26334 -4.61810 -6.03416 1.000 30.78283 89 LEU A CA 1
ATOM 695 C C . LEU A 1 89 ? 8.70515 -3.46847 -5.13755 1.000 34.05707 89 LEU A C 1
ATOM 696 O O . LEU A 1 89 ? 8.84875 -3.63958 -3.92127 1.000 38.86142 89 LEU A O 1
ATOM 701 N N . ALA A 1 90 ? 8.93144 -2.28563 -5.72758 1.000 26.80656 90 ALA A N 1
ATOM 702 C CA . ALA A 1 90 ? 9.60572 -1.18232 -5.03983 1.000 29.08838 90 ALA A CA 1
ATOM 703 C C . ALA A 1 90 ? 8.68603 -0.41776 -4.09194 1.000 27.60181 90 ALA A C 1
ATOM 704 O O . ALA A 1 90 ? 9.13039 0.03544 -3.03100 1.000 30.97266 90 ALA A O 1
ATOM 706 N N . LEU A 1 91 ? 7.41689 -0.24746 -4.44977 1.000 40.75364 91 LEU A N 1
ATOM 707 C CA . LEU A 1 91 ? 6.52340 0.63280 -3.70837 1.000 40.91767 91 LEU A CA 1
ATOM 708 C C . LEU A 1 91 ? 5.69917 -0.14786 -2.69068 1.000 45.24467 91 LEU A C 1
ATOM 709 O O . LEU A 1 91 ? 5.00315 -1.10779 -3.04161 1.000 46.40250 91 LEU A O 1
ATOM 714 N N . ALA A 1 92 ? 5.76864 0.28624 -1.42735 1.000 49.26680 92 ALA A N 1
ATOM 715 C CA . ALA A 1 92 ? 5.07872 -0.41759 -0.35184 1.000 57.16403 92 ALA A CA 1
ATOM 716 C C . ALA A 1 92 ? 3.56645 -0.24603 -0.43311 1.000 62.73144 92 ALA A C 1
ATOM 717 O O . ALA A 1 92 ? 2.82121 -1.11480 0.03393 1.000 66.23390 92 ALA A O 1
ATOM 719 N N . ASP A 1 93 ? 3.09425 0.85858 -1.00950 1.000 61.80232 93 ASP A N 1
ATOM 720 C CA . ASP A 1 93 ? 1.66440 1.08506 -1.21754 1.000 67.48975 93 ASP A CA 1
ATOM 721 C C . ASP A 1 93 ? 1.49051 1.80289 -2.54320 1.000 63.13620 93 ASP A C 1
ATOM 722 O O . ASP A 1 93 ? 1.49782 3.04072 -2.60299 1.000 62.31489 93 ASP A O 1
ATOM 727 N N . PRO A 1 94 ? 1.32749 1.05774 -3.64024 1.000 59.11607 94 PRO A N 1
ATOM 728 C CA . PRO A 1 94 ? 1.20730 1.70065 -4.95871 1.000 55.75083 94 PRO A CA 1
ATOM 729 C C . PRO A 1 94 ? -0.05176 2.53862 -5.11829 1.000 57.62390 94 PRO A C 1
ATOM 730 O O . PRO A 1 94 ? -0.08398 3.41543 -5.99061 1.000 55.60273 94 PRO A O 1
ATOM 734 N N . ARG A 1 95 ? -1.08046 2.31306 -4.29665 1.000 62.07320 95 ARG A N 1
ATOM 735 C CA . ARG A 1 95 ? -2.31170 3.08505 -4.42469 1.000 63.32505 95 ARG A CA 1
ATOM 736 C C . ARG A 1 95 ? -2.08616 4.56684 -4.14622 1.000 62.21172 95 ARG A C 1
ATOM 737 O O . ARG A 1 95 ? -2.85078 5.40877 -4.63048 1.000 61.97519 95 ARG A O 1
ATOM 739 N N . ARG A 1 96 ? -1.05240 4.90881 -3.37842 1.000 60.14946 96 ARG A N 1
ATOM 740 C CA . ARG A 1 96 ? -0.71242 6.30455 -3.13060 1.000 61.84257 96 ARG A CA 1
ATOM 741 C C . ARG A 1 96 ? 0.29254 6.85989 -4.13430 1.000 55.14210 96 ARG A C 1
ATOM 742 O O . ARG A 1 96 ? 0.67048 8.03127 -4.02783 1.000 55.02263 96 ARG A O 1
ATOM 745 N N . ASN A 1 97 ? 0.72966 6.05777 -5.10443 1.000 51.42080 97 ASN A N 1
ATOM 746 C CA . ASN A 1 97 ? 1.72950 6.47127 -6.08079 1.000 46.98942 97 ASN A CA 1
ATOM 747 C C . ASN A 1 97 ? 1.16284 6.52417 -7.49450 1.000 51.60443 97 ASN A C 1
ATOM 748 O O . ASN A 1 97 ? 1.87884 6.25459 -8.46016 1.000 45.29591 97 ASN A O 1
ATOM 753 N N . VAL A 1 98 ? -0.12020 6.86133 -7.63161 1.000 43.55928 98 VAL A N 1
ATOM 754 C CA . VAL A 1 98 ? -0.75428 6.83667 -8.94806 1.000 46.94329 98 VAL A CA 1
ATOM 755 C C . VAL A 1 98 ? -0.05092 7.79485 -9.90213 1.000 45.57971 98 VAL A C 1
ATOM 756 O O . VAL A 1 98 ? 0.24751 7.44392 -11.04962 1.000 42.74860 98 VAL A O 1
ATOM 760 N N . THR A 1 99 ? 0.23797 9.01450 -9.43727 1.000 44.99004 99 THR A N 1
ATOM 761 C CA . THR A 1 99 ? 0.85845 10.01234 -10.30740 1.000 42.59757 99 THR A CA 1
ATOM 762 C C . THR A 1 99 ? 2.19797 9.52198 -10.84742 1.000 38.71221 99 THR A C 1
ATOM 763 O O . THR A 1 99 ? 2.48688 9.66157 -12.04265 1.000 35.48175 99 THR A O 1
ATOM 767 N N . PHE A 1 100 ? 3.03260 8.93872 -9.98546 1.000 32.67167 100 PHE A N 1
ATOM 768 C CA . PHE A 1 100 ? 4.30243 8.40989 -10.46797 1.000 30.95339 100 PHE A CA 1
ATOM 769 C C . PHE A 1 100 ? 4.08279 7.27523 -11.46210 1.000 30.09992 100 PHE A C 1
ATOM 770 O O . PHE A 1 100 ? 4.69685 7.24859 -12.53628 1.000 27.29717 100 PHE A O 1
ATOM 778 N N . ILE A 1 101 ? 3.21598 6.31965 -11.11342 1.000 29.29027 101 ILE A N 1
ATOM 779 C CA . ILE A 1 101 ? 3.03340 5.13856 -11.95631 1.000 27.19335 101 ILE A CA 1
ATOM 780 C C . ILE A 1 101 ? 2.44711 5.52800 -13.30788 1.000 29.01231 101 ILE A C 1
ATOM 781 O O . ILE A 1 101 ? 2.91017 5.06288 -14.35607 1.000 27.40715 101 ILE A O 1
ATOM 786 N N . ALA A 1 102 ? 1.43331 6.39708 -13.31111 1.000 33.57419 102 ALA A N 1
ATOM 787 C CA . ALA A 1 102 ? 0.86306 6.84796 -14.57743 1.000 34.09964 102 ALA A CA 1
ATOM 788 C C . ALA A 1 102 ? 1.88650 7.63183 -15.39025 1.000 31.75512 102 ALA A C 1
ATOM 789 O O . ALA A 1 102 ? 1.93520 7.51409 -16.62157 1.000 32.06297 102 ALA A O 1
ATOM 791 N N . SER A 1 103 ? 2.71146 8.43951 -14.71871 1.000 30.41727 103 SER A N 1
ATOM 792 C CA . SER A 1 103 ? 3.75678 9.18450 -15.41708 1.000 30.48777 103 SER A CA 1
ATOM 793 C C . SER A 1 103 ? 4.76096 8.24537 -16.06140 1.000 29.18822 103 SER A C 1
ATOM 794 O O . SER A 1 103 ? 5.14096 8.42376 -17.22446 1.000 31.14858 103 SER A O 1
ATOM 797 N N . LEU A 1 104 ? 5.23968 7.26335 -15.29789 1.000 28.18565 104 LEU A N 1
ATOM 798 C CA . LEU A 1 104 ? 6.19103 6.30198 -15.83954 1.000 24.26365 104 LEU A CA 1
ATOM 799 C C . LEU A 1 104 ? 5.59155 5.54817 -17.01262 1.000 23.21289 104 LEU A C 1
ATOM 800 O O . LEU A 1 104 ? 6.23878 5.37295 -18.05359 1.000 22.96427 104 LEU A O 1
ATOM 805 N N . ILE A 1 105 ? 4.35047 5.08231 -16.86587 1.000 24.53261 105 ILE A N 1
ATOM 806 C CA . ILE A 1 105 ? 3.75465 4.28310 -17.93485 1.000 27.04587 105 ILE A CA 1
ATOM 807 C C . ILE A 1 105 ? 3.50324 5.15241 -19.16355 1.000 28.39764 105 ILE A C 1
ATOM 808 O O . ILE A 1 105 ? 3.78362 4.74755 -20.29744 1.000 26.93091 105 ILE A O 1
ATOM 813 N N . ALA A 1 106 ? 3.00146 6.37035 -18.96084 1.000 30.76404 106 ALA A N 1
ATOM 814 C CA . ALA A 1 106 ? 2.73160 7.25053 -20.09278 1.000 29.23769 106 ALA A CA 1
ATOM 815 C C . ALA A 1 106 ? 4.00757 7.53405 -20.88146 1.000 28.75751 106 ALA A C 1
ATOM 816 O O . ALA A 1 106 ? 4.01445 7.47514 -22.11618 1.000 29.02548 106 ALA A O 1
ATOM 818 N N . LEU A 1 107 ? 5.10281 7.83056 -20.17860 1.000 26.65078 107 LEU A N 1
ATOM 819 C CA . LEU A 1 107 ? 6.38531 8.02689 -20.84799 1.000 28.47566 107 LEU A CA 1
ATOM 820 C C . LEU A 1 107 ? 6.76444 6.80342 -21.67002 1.000 27.64707 107 LEU A C 1
ATOM 821 O O . LEU A 1 107 ? 7.20616 6.92146 -22.81894 1.000 28.32816 107 LEU A O 1
ATOM 826 N N . ASP A 1 108 ? 6.59497 5.61554 -21.08791 1.000 23.53034 108 ASP A N 1
ATOM 827 C CA . ASP A 1 108 ? 6.94451 4.38091 -21.77582 1.000 23.56491 108 ASP A CA 1
ATOM 828 C C . ASP A 1 108 ? 6.08854 4.16495 -23.01952 1.000 25.42669 108 ASP A C 1
ATOM 829 O O . ASP A 1 108 ? 6.59395 3.72417 -24.06057 1.000 26.63098 108 ASP A O 1
ATOM 834 N N . VAL A 1 109 ? 4.79033 4.47214 -22.93506 1.000 28.48797 109 VAL A N 1
ATOM 835 C CA . VAL A 1 109 ? 3.91626 4.29420 -24.09138 1.000 30.66428 109 VAL A CA 1
ATOM 836 C C . VAL A 1 109 ? 4.28612 5.28314 -25.19188 1.000 31.31279 109 VAL A C 1
ATOM 837 O O . VAL A 1 109 ? 4.28827 4.93966 -26.38082 1.000 31.92457 109 VAL A O 1
ATOM 841 N N . VAL A 1 110 ? 4.63240 6.51514 -24.81517 1.000 32.09154 110 VAL A N 1
ATOM 842 C CA . VAL A 1 110 ? 5.09769 7.49633 -25.79257 1.000 29.95297 110 VAL A CA 1
ATOM 843 C C . VAL A 1 110 ? 6.36608 7.00249 -26.47922 1.000 29.53457 110 VAL A C 1
ATOM 844 O O . VAL A 1 110 ? 6.52055 7.11925 -27.70269 1.000 30.86511 110 VAL A O 1
ATOM 848 N N . MET A 1 111 ? 7.29563 6.45138 -25.70049 1.000 27.42008 111 MET A N 1
ATOM 849 C CA . MET A 1 111 ? 8.51306 5.87500 -26.26548 1.000 27.19197 111 MET A CA 1
ATOM 850 C C . MET A 1 111 ? 8.19359 4.83886 -27.33773 1.000 26.95612 111 MET A C 1
ATOM 851 O O . MET A 1 111 ? 8.71608 4.90059 -28.46054 1.000 28.36446 111 MET A O 1
ATOM 856 N N . ILE A 1 112 ? 7.32683 3.87691 -27.01244 1.000 24.41747 112 ILE A N 1
ATOM 857 C CA . ILE A 1 112 ? 7.06020 2.78427 -27.94498 1.000 23.37354 112 ILE A CA 1
ATOM 858 C C . ILE A 1 112 ? 6.32502 3.30231 -29.16756 1.000 25.40069 112 ILE A C 1
ATOM 859 O O . ILE A 1 112 ? 6.68612 2.99197 -30.31057 1.000 29.60794 112 ILE A O 1
ATOM 864 N N . LEU A 1 113 ? 5.26117 4.07580 -28.94684 1.000 28.97375 113 LEU A N 1
ATOM 865 C CA . LEU A 1 113 ? 4.43405 4.52046 -30.06129 1.000 33.99796 113 LEU A CA 1
ATOM 866 C C . LEU A 1 113 ? 5.18367 5.48584 -30.97651 1.000 36.40358 113 LEU A C 1
ATOM 867 O O . LEU A 1 113 ? 4.95385 5.49399 -32.19225 1.000 37.24797 113 LEU A O 1
ATOM 872 N N . THR A 1 114 ? 6.07444 6.31836 -30.42553 1.000 32.98393 114 THR A N 1
ATOM 873 C CA . THR A 1 114 ? 6.85798 7.17879 -31.30929 1.000 31.45378 114 THR A CA 1
ATOM 874 C C . THR A 1 114 ? 7.94306 6.38391 -32.02303 1.000 32.27416 114 THR A C 1
ATOM 875 O O . THR A 1 114 ? 8.39037 6.78092 -33.10373 1.000 37.62155 114 THR A O 1
ATOM 879 N N . GLY A 1 115 ? 8.38007 5.26830 -31.43505 1.000 29.05439 115 GLY A N 1
ATOM 880 C CA . GLY A 1 115 ? 9.31075 4.39529 -32.12976 1.000 31.62787 115 GLY A CA 1
ATOM 881 C C . GLY A 1 115 ? 8.64232 3.64321 -33.26500 1.000 31.23089 115 GLY A C 1
ATOM 882 O O . GLY A 1 115 ? 9.23616 3.44453 -34.33174 1.000 31.03060 115 GLY A O 1
ATOM 883 N N . LEU A 1 116 ? 7.39841 3.20960 -33.04869 1.000 32.25270 116 LEU A N 1
ATOM 884 C CA . LEU A 1 116 ? 6.62107 2.60265 -34.12343 1.000 36.19938 116 LEU A CA 1
ATOM 885 C C . LEU A 1 116 ? 6.39041 3.59866 -35.24910 1.000 40.03746 116 LEU A C 1
ATOM 886 O O . LEU A 1 116 ? 6.52719 3.26438 -36.43514 1.000 40.65668 116 LEU A O 1
ATOM 891 N N . TRP A 1 117 ? 6.03895 4.83587 -34.88452 1.000 37.56655 117 TRP A N 1
ATOM 892 C CA . TRP A 1 117 ? 5.85135 5.89611 -35.86607 1.000 39.20086 117 TRP A CA 1
ATOM 893 C C . TRP A 1 117 ? 7.13557 6.15811 -36.64144 1.000 38.97664 117 TRP A C 1
ATOM 894 O O . TRP A 1 117 ? 7.11092 6.29984 -37.86903 1.000 43.67445 117 TRP A O 1
ATOM 905 N N . ALA A 1 118 ? 8.27112 6.20309 -35.94089 1.000 37.90534 118 ALA A N 1
ATOM 906 C CA . ALA A 1 118 ? 9.55556 6.35743 -36.61280 1.000 37.23309 118 ALA A CA 1
ATOM 907 C C . ALA A 1 118 ? 9.82324 5.19385 -37.55935 1.000 37.89264 118 ALA A C 1
ATOM 908 O O . ALA A 1 118 ? 10.27289 5.39646 -38.69110 1.000 40.37224 118 ALA A O 1
ATOM 910 N N . GLY A 1 119 ? 9.54714 3.96424 -37.11502 1.000 36.28177 119 GLY A N 1
ATOM 911 C CA . GLY A 1 119 ? 9.80690 2.80921 -37.96468 1.000 37.38052 119 GLY A CA 1
ATOM 912 C C . GLY A 1 119 ? 8.95387 2.79539 -39.21967 1.000 43.55564 119 GLY A C 1
ATOM 913 O O . GLY A 1 119 ? 9.42368 2.41960 -40.30006 1.000 44.67169 119 GLY A O 1
ATOM 914 N N . ALA A 1 120 ? 7.68769 3.20287 -39.09588 1.000 45.02897 120 ALA A N 1
ATOM 915 C CA . ALA A 1 120 ? 6.76496 3.24030 -40.22564 1.000 47.83062 120 ALA A CA 1
ATOM 916 C C . ALA A 1 120 ? 6.99575 4.42485 -41.15339 1.000 48.60354 120 ALA A C 1
ATOM 917 O O . ALA A 1 120 ? 6.43274 4.44857 -42.25551 1.000 49.39687 120 ALA A O 1
ATOM 919 N N . THR A 1 121 ? 7.80981 5.39386 -40.75431 1.000 48.30205 121 THR A N 1
ATOM 920 C CA . THR A 1 121 ? 7.99032 6.61598 -41.52585 1.000 50.66405 121 THR A CA 1
ATOM 921 C C . THR A 1 121 ? 9.03520 6.39593 -42.61152 1.000 54.00137 121 THR A C 1
ATOM 922 O O . THR A 1 121 ? 10.14893 5.93757 -42.33136 1.000 54.46474 121 THR A O 1
ATOM 926 N N . VAL A 1 122 ? 8.66548 6.71152 -43.85306 1.000 56.91119 122 VAL A N 1
ATOM 927 C CA . VAL A 1 122 ? 9.59374 6.55356 -44.96768 1.000 66.06038 122 VAL A CA 1
ATOM 928 C C . VAL A 1 122 ? 10.52184 7.75834 -45.06928 1.000 71.19870 122 VAL A C 1
ATOM 929 O O . VAL A 1 122 ? 11.71971 7.61105 -45.34247 1.000 74.59494 122 VAL A O 1
ATOM 933 N N . ASN A 1 123 ? 9.98681 8.96055 -44.84602 1.000 68.47408 123 ASN A N 1
ATOM 934 C CA . ASN A 1 123 ? 10.79083 10.17469 -44.86816 1.000 65.81813 123 ASN A CA 1
ATOM 935 C C . ASN A 1 123 ? 11.93555 10.07528 -43.86576 1.000 64.32275 123 ASN A C 1
ATOM 936 O O . ASN A 1 123 ? 11.70901 9.90223 -42.66280 1.000 63.26764 123 ASN A O 1
ATOM 941 N N . VAL A 1 124 ? 13.16843 10.20596 -44.36144 1.000 67.11718 124 VAL A N 1
ATOM 942 C CA . VAL A 1 124 ? 14.33897 9.95628 -43.52295 1.000 70.02071 124 VAL A CA 1
ATOM 943 C C . VAL A 1 124 ? 14.47509 11.00739 -42.42824 1.000 69.23498 124 VAL A C 1
ATOM 944 O O . VAL A 1 124 ? 14.93121 10.70019 -41.32136 1.000 69.02806 124 VAL A O 1
ATOM 948 N N . ALA A 1 125 ? 14.08141 12.25345 -42.70325 1.000 71.76098 125 ALA A N 1
ATOM 949 C CA . ALA A 1 125 ? 14.21075 13.29992 -41.69632 1.000 65.29418 125 ALA A CA 1
ATOM 950 C C . ALA A 1 125 ? 13.15398 13.14868 -40.60976 1.000 56.89194 125 ALA A C 1
ATOM 951 O O . ALA A 1 125 ? 13.42433 13.39963 -39.42955 1.000 52.93029 125 ALA A O 1
ATOM 953 N N . GLY A 1 126 ? 11.94147 12.74659 -40.98646 1.000 55.32907 126 GLY A N 1
ATOM 954 C CA . GLY A 1 126 ? 10.92745 12.49361 -39.98435 1.000 51.02352 126 GLY A CA 1
ATOM 955 C C . GLY A 1 126 ? 11.26828 11.29718 -39.12060 1.000 49.35509 126 GLY A C 1
ATOM 956 O O . GLY A 1 126 ? 10.96037 11.28002 -37.92767 1.000 49.08487 126 GLY A O 1
ATOM 957 N N . ARG A 1 127 ? 11.92710 10.29310 -39.70228 1.000 48.90482 127 ARG A N 1
ATOM 958 C CA . ARG A 1 127 ? 12.32791 9.12511 -38.92310 1.000 47.99133 127 ARG A CA 1
ATOM 959 C C . ARG A 1 127 ? 13.34185 9.50375 -37.85025 1.000 45.40981 127 ARG A C 1
ATOM 960 O O . ARG A 1 127 ? 13.26430 9.02436 -36.71008 1.000 42.66756 127 ARG A O 1
ATOM 968 N N . ALA A 1 128 ? 14.27892 10.38890 -38.19287 1.000 48.30737 128 ALA A N 1
ATOM 969 C CA . ALA A 1 128 ? 15.32805 10.77912 -37.25947 1.000 46.64248 128 ALA A CA 1
ATOM 970 C C . ALA A 1 128 ? 14.75648 11.56189 -36.08845 1.000 46.92810 128 ALA A C 1
ATOM 971 O O . ALA A 1 128 ? 15.05970 11.26874 -34.92518 1.000 45.70892 128 ALA A O 1
ATOM 973 N N . ILE A 1 129 ? 13.92049 12.56471 -36.37081 1.000 47.49062 129 ILE A N 1
ATOM 974 C CA . ILE A 1 129 ? 13.35412 13.36744 -35.28900 1.000 47.10865 129 ILE A CA 1
ATOM 975 C C . ILE A 1 129 ? 12.48929 12.49990 -34.37824 1.000 44.00974 129 ILE A C 1
ATOM 976 O O . ILE A 1 129 ? 12.48694 12.67166 -33.15371 1.000 44.51536 129 ILE A O 1
ATOM 981 N N . LEU A 1 130 ? 11.75485 11.54696 -34.95643 1.000 40.82962 130 LEU A N 1
ATOM 982 C CA . LEU A 1 130 ? 10.91709 10.67423 -34.13691 1.000 40.83940 130 LEU A CA 1
ATOM 983 C C . LEU A 1 130 ? 11.74834 9.71064 -33.30083 1.000 37.11503 130 LEU A C 1
ATOM 984 O O . LEU A 1 130 ? 11.35113 9.36047 -32.18140 1.000 33.25409 130 LEU A O 1
ATOM 989 N N . PHE A 1 131 ? 12.89647 9.27242 -33.81518 1.000 35.18574 131 PHE A N 1
ATOM 990 C CA . PHE A 1 131 ? 13.77448 8.44943 -32.99145 1.000 35.04616 131 PHE A CA 1
ATOM 991 C C . PHE A 1 131 ? 14.30796 9.25433 -31.81553 1.000 34.15961 131 PHE A C 1
ATOM 992 O O . PHE A 1 131 ? 14.46353 8.72920 -30.70823 1.000 30.72526 131 PHE A O 1
ATOM 1000 N N . ILE A 1 132 ? 14.59105 10.53544 -32.02970 1.000 36.23355 132 ILE A N 1
ATOM 1001 C CA . ILE A 1 132 ? 15.08022 11.36033 -30.93172 1.000 36.42588 132 ILE A CA 1
ATOM 1002 C C . ILE A 1 132 ? 13.99405 11.55102 -29.88513 1.000 36.41633 132 ILE A C 1
ATOM 1003 O O . ILE A 1 132 ? 14.25026 11.44497 -28.67926 1.000 36.59667 132 ILE A O 1
ATOM 1008 N N . ILE A 1 133 ? 12.77029 11.86627 -30.32648 1.000 33.08439 133 ILE A N 1
ATOM 1009 C CA . ILE A 1 133 ? 11.66463 12.00822 -29.38041 1.000 31.68741 133 ILE A CA 1
ATOM 1010 C C . ILE A 1 133 ? 11.48323 10.71949 -28.58150 1.000 30.87732 133 ILE A C 1
ATOM 1011 O O . ILE A 1 133 ? 11.31515 10.74347 -27.35629 1.000 29.75039 133 ILE A O 1
ATOM 1016 N N . SER A 1 134 ? 11.54576 9.57766 -29.25603 1.000 30.41716 134 SER A N 1
ATOM 1017 C CA . SER A 1 134 ? 11.38465 8.30183 -28.55887 1.000 30.21420 134 SER A CA 1
ATOM 1018 C C . SER A 1 134 ? 12.49038 8.09521 -27.52312 1.000 27.92392 134 SER A C 1
ATOM 1019 O O . SER A 1 134 ? 12.22618 7.71910 -26.37452 1.000 26.26701 134 SER A O 1
ATOM 1022 N N . THR A 1 135 ? 13.73762 8.36582 -27.90600 1.000 28.44477 135 THR A N 1
ATOM 1023 C CA . THR A 1 135 ? 14.84695 8.24172 -26.96691 1.000 27.71889 135 THR A CA 1
ATOM 1024 C C . THR A 1 135 ? 14.70998 9.21352 -25.79500 1.000 27.16689 135 THR A C 1
ATOM 1025 O O . THR A 1 135 ? 15.05414 8.86828 -24.65570 1.000 28.60245 135 THR A O 1
ATOM 1029 N N . ALA A 1 136 ? 14.17473 10.40987 -26.04001 1.000 27.25469 136 ALA A N 1
ATOM 1030 C CA . ALA A 1 136 ? 13.91700 11.34593 -24.94673 1.000 27.96670 136 ALA A CA 1
ATOM 1031 C C . ALA A 1 136 ? 12.96574 10.73982 -23.92249 1.000 28.13802 136 ALA A C 1
ATOM 1032 O O . ALA A 1 136 ? 13.20528 10.82263 -22.71357 1.000 27.92684 136 ALA A O 1
ATOM 1034 N N . ALA A 1 137 ? 11.86401 10.14346 -24.39062 1.000 26.81740 137 ALA A N 1
ATOM 1035 C CA . ALA A 1 137 ? 10.93615 9.48148 -23.47588 1.000 27.23591 137 ALA A CA 1
ATOM 1036 C C . ALA A 1 137 ? 11.61295 8.32637 -22.75605 1.000 24.29071 137 ALA A C 1
ATOM 1037 O O . ALA A 1 137 ? 11.39417 8.11582 -21.56008 1.000 24.57325 137 ALA A O 1
ATOM 1039 N N . PHE A 1 138 ? 12.44261 7.57360 -23.47373 1.000 21.78627 138 PHE A N 1
ATOM 1040 C CA . PHE A 1 138 ? 13.20522 6.48879 -22.85766 1.000 21.45243 138 PHE A CA 1
ATOM 1041 C C . PHE A 1 138 ? 14.06533 7.00930 -21.71642 1.000 23.72669 138 PHE A C 1
ATOM 1042 O O . PHE A 1 138 ? 14.09419 6.42534 -20.62875 1.000 21.26542 138 PHE A O 1
ATOM 1050 N N . ILE A 1 139 ? 14.74665 8.13239 -21.92941 1.000 29.09961 139 ILE A N 1
ATOM 1051 C CA . ILE A 1 139 ? 15.55933 8.69172 -20.85767 1.000 24.31360 139 ILE A CA 1
ATOM 1052 C C . ILE A 1 139 ? 14.67912 9.07660 -19.67462 1.000 24.73382 139 ILE A C 1
ATOM 1053 O O . ILE A 1 139 ? 15.05823 8.88008 -18.51538 1.000 25.52568 139 ILE A O 1
ATOM 1058 N N . GLY A 1 140 ? 13.47193 9.58124 -19.94858 1.000 25.28859 140 GLY A N 1
ATOM 1059 C CA . GLY A 1 140 ? 12.51387 9.80468 -18.87415 1.000 25.56635 140 GLY A CA 1
ATOM 1060 C C . GLY A 1 140 ? 12.22428 8.54175 -18.07617 1.000 23.40762 140 GLY A C 1
ATOM 1061 O O . GLY A 1 140 ? 12.21773 8.56378 -16.84515 1.000 25.35943 140 GLY A O 1
ATOM 1062 N N . VAL A 1 141 ? 11.96434 7.42965 -18.76957 1.000 23.36371 141 VAL A N 1
ATOM 1063 C CA . VAL A 1 141 ? 11.69994 6.15483 -18.08794 1.000 23.61740 141 VAL A CA 1
ATOM 1064 C C . VAL A 1 141 ? 12.86883 5.77134 -17.19171 1.000 24.34587 141 VAL A C 1
ATOM 1065 O O . VAL A 1 141 ? 12.68921 5.43912 -16.01582 1.000 24.13445 141 VAL A O 1
ATOM 1069 N N . LEU A 1 142 ? 14.08042 5.75624 -17.75360 1.000 23.92868 142 LEU A N 1
ATOM 1070 C CA . LEU A 1 142 ? 15.24907 5.36023 -16.97252 1.000 24.50752 142 LEU A CA 1
ATOM 1071 C C . LEU A 1 142 ? 15.41465 6.25876 -15.76023 1.000 25.80829 142 LEU A C 1
ATOM 1072 O O . LEU A 1 142 ? 15.72217 5.78799 -14.65658 1.000 25.84214 142 LEU A O 1
ATOM 1077 N N . TYR A 1 143 ? 15.18352 7.55717 -15.95185 1.000 26.73917 143 TYR A N 1
ATOM 1078 C CA . TYR A 1 143 ? 15.34761 8.52550 -14.87659 1.000 27.66571 143 TYR A CA 1
ATOM 1079 C C . TYR A 1 143 ? 14.35255 8.28720 -13.75054 1.000 29.12814 143 TYR A C 1
ATOM 1080 O O . TYR A 1 143 ? 14.71285 8.35957 -12.56887 1.000 30.99929 143 TYR A O 1
ATOM 1089 N N . LEU A 1 144 ? 13.08023 8.06021 -14.08788 1.000 24.97150 144 LEU A N 1
ATOM 1090 C CA . LEU A 1 144 ? 12.11076 7.79440 -13.03215 1.000 26.36397 144 LEU A CA 1
ATOM 1091 C C . LEU A 1 144 ? 12.45695 6.49923 -12.32076 1.000 30.17531 144 LEU A C 1
ATOM 1092 O O . LEU A 1 144 ? 12.35264 6.40085 -11.09249 1.000 30.32221 144 LEU A O 1
ATOM 1097 N N . LEU A 1 145 ? 12.91067 5.50702 -13.08102 1.000 25.91721 145 LEU A N 1
ATOM 1098 C CA . LEU A 1 145 ? 13.30497 4.23808 -12.48117 1.000 27.53202 145 LEU A CA 1
ATOM 1099 C C . LEU A 1 145 ? 14.46305 4.42933 -11.50900 1.000 32.55986 145 LEU A C 1
ATOM 1100 O O . LEU A 1 145 ? 14.45009 3.89255 -10.39377 1.000 34.71537 145 LEU A O 1
ATOM 1105 N N . VAL A 1 146 ? 15.47414 5.19986 -11.90993 1.000 27.79856 146 VAL A N 1
ATOM 1106 C CA . VAL A 1 146 ? 16.68210 5.29688 -11.10063 1.000 30.47661 146 VAL A CA 1
ATOM 1107 C C . VAL A 1 146 ? 16.48355 6.25951 -9.93725 1.000 36.70770 146 VAL A C 1
ATOM 1108 O O . VAL A 1 146 ? 16.88682 5.97131 -8.80416 1.000 40.60768 146 VAL A O 1
ATOM 1112 N N . SER A 1 147 ? 15.85365 7.40851 -10.18690 1.000 32.02400 147 SER A N 1
ATOM 1113 C CA . SER A 1 147 ? 15.76283 8.43776 -9.15649 1.000 33.73208 147 SER A CA 1
ATOM 1114 C C . SER A 1 147 ? 14.70229 8.13022 -8.10641 1.000 35.71264 147 SER A C 1
ATOM 1115 O O . SER A 1 147 ? 14.83416 8.56280 -6.95785 1.000 43.74147 147 SER A O 1
ATOM 1118 N N . ARG A 1 148 ? 13.64596 7.40848 -8.46860 1.000 33.24574 148 ARG A N 1
ATOM 1119 C CA . ARG A 1 148 ? 12.54016 7.15051 -7.55168 1.000 32.32509 148 ARG A CA 1
ATOM 1120 C C . ARG A 1 148 ? 12.48873 5.71406 -7.05490 1.000 33.58827 148 ARG A C 1
ATOM 1121 O O . ARG A 1 148 ? 12.44684 5.48059 -5.84440 1.000 34.31034 148 ARG A O 1
ATOM 1129 N N . LEU A 1 149 ? 12.48842 4.73153 -7.95848 1.000 31.89811 149 LEU A N 1
ATOM 1130 C CA . LEU A 1 149 ? 12.20592 3.36589 -7.51822 1.000 29.98582 149 LEU A CA 1
ATOM 1131 C C . LEU A 1 149 ? 13.37183 2.74143 -6.76649 1.000 32.14132 149 LEU A C 1
ATOM 1132 O O . LEU A 1 149 ? 13.14443 1.93689 -5.85520 1.000 35.33437 149 LEU A O 1
ATOM 1137 N N . PHE A 1 150 ? 14.61956 3.07352 -7.11951 1.000 34.13464 150 PHE A N 1
ATOM 1138 C CA . PHE A 1 150 ? 15.73968 2.54276 -6.34339 1.000 35.13934 150 PHE A CA 1
ATOM 1139 C C . PHE A 1 150 ? 15.67671 3.03247 -4.90473 1.000 36.62221 150 PHE A C 1
ATOM 1140 O O . PHE A 1 150 ? 15.98917 2.28661 -3.96870 1.000 34.20230 150 PHE A O 1
ATOM 1148 N N . ALA A 1 151 ? 15.27272 4.28621 -4.70970 1.000 34.94838 151 ALA A N 1
ATOM 1149 C CA . ALA A 1 151 ? 15.14218 4.80548 -3.35512 1.000 38.66134 151 ALA A CA 1
ATOM 1150 C C . ALA A 1 151 ? 13.98616 4.13918 -2.62185 1.000 36.82526 151 ALA A C 1
ATOM 1151 O O . ALA A 1 151 ? 14.11178 3.78712 -1.44412 1.000 37.26166 151 ALA A O 1
ATOM 1153 N N . GLU A 1 152 ? 12.85124 3.96329 -3.30222 1.000 35.01768 152 GLU A N 1
ATOM 1154 C CA . GLU A 1 152 ? 11.71431 3.29470 -2.68205 1.000 33.79865 152 GLU A CA 1
ATOM 1155 C C . GLU A 1 152 ? 12.06513 1.86894 -2.28241 1.000 32.66460 152 GLU A C 1
ATOM 1156 O O . GLU A 1 152 ? 11.75391 1.43386 -1.16806 1.000 34.50320 152 GLU A O 1
ATOM 1162 N N . ALA A 1 153 ? 12.72489 1.13053 -3.17877 1.000 32.02140 153 ALA A N 1
ATOM 1163 C CA . ALA A 1 153 ? 13.02288 -0.27281 -2.90686 1.000 36.79462 153 ALA A CA 1
ATOM 1164 C C . ALA A 1 153 ? 13.99091 -0.44049 -1.74314 1.000 42.87091 153 ALA A C 1
ATOM 1165 O O . ALA A 1 153 ? 14.00400 -1.49576 -1.09404 1.000 45.10301 153 ALA A O 1
ATOM 1167 N N . SER A 1 154 ? 14.81504 0.56999 -1.46728 1.000 43.73216 154 SER A N 1
ATOM 1168 C CA . SER A 1 154 ? 15.74908 0.46310 -0.35716 1.000 43.73081 154 SER A CA 1
ATOM 1169 C C . SER A 1 154 ? 15.04872 0.48536 0.99571 1.000 43.76213 154 SER A C 1
ATOM 1170 O O . SER A 1 154 ? 15.68182 0.15670 2.00224 1.000 45.55628 154 SER A O 1
ATOM 1173 N N . ARG A 1 155 ? 13.76929 0.86325 1.04226 1.000 43.35223 155 ARG A N 1
ATOM 1174 C CA . ARG A 1 155 ? 12.97868 0.81891 2.26603 1.000 49.53633 155 ARG A CA 1
ATOM 1175 C C . ARG A 1 155 ? 12.20779 -0.48407 2.42058 1.000 46.90463 155 ARG A C 1
ATOM 1176 O O . ARG A 1 155 ? 11.55633 -0.68820 3.44799 1.000 49.05227 155 ARG A O 1
ATOM 1184 N N . ARG A 1 156 ? 12.24103 -1.34742 1.41878 1.000 45.16254 156 ARG A N 1
ATOM 1185 C CA . ARG A 1 156 ? 11.58858 -2.64028 1.49701 1.000 43.55172 156 ARG A CA 1
ATOM 1186 C C . ARG A 1 156 ? 12.50032 -3.62093 2.22492 1.000 44.49634 156 ARG A C 1
ATOM 1187 O O . ARG A 1 156 ? 13.60818 -3.27761 2.64365 1.000 44.70843 156 ARG A O 1
ATOM 1195 N N . THR A 1 157 ? 12.03275 -4.86005 2.38320 1.000 46.84738 157 THR A N 1
ATOM 1196 C CA . THR A 1 157 ? 12.83505 -5.85985 3.07464 1.000 48.97781 157 THR A CA 1
ATOM 1197 C C . THR A 1 157 ? 14.09220 -6.15521 2.26101 1.000 45.64824 157 THR A C 1
ATOM 1198 O O . THR A 1 157 ? 14.12542 -5.91394 1.05434 1.000 39.73060 157 THR A O 1
ATOM 1202 N N . PRO A 1 158 ? 15.14842 -6.66483 2.90719 1.000 49.13160 158 PRO A N 1
ATOM 1203 C CA . PRO A 1 158 ? 16.38379 -6.96250 2.16207 1.000 46.69790 158 PRO A CA 1
ATOM 1204 C C . PRO A 1 158 ? 16.17476 -7.84406 0.93921 1.000 43.78047 158 PRO A C 1
ATOM 1205 O O . PRO A 1 158 ? 16.81504 -7.61234 -0.09428 1.000 42.88599 158 PRO A O 1
ATOM 1209 N N . ALA A 1 159 ? 15.27397 -8.82727 1.00991 1.000 42.26611 159 ALA A N 1
ATOM 1210 C CA . ALA A 1 159 ? 15.06544 -9.70571 -0.14191 1.000 42.33771 159 ALA A CA 1
ATOM 1211 C C . ALA A 1 159 ? 14.36319 -8.97696 -1.27575 1.000 37.46208 159 ALA A C 1
ATOM 1212 O O . ALA A 1 159 ? 14.67803 -9.19659 -2.45083 1.000 33.61265 159 ALA A O 1
ATOM 1214 N N . VAL A 1 160 ? 13.37738 -8.14426 -0.94522 1.000 35.54370 160 VAL A N 1
ATOM 1215 C CA . VAL A 1 160 ? 12.70693 -7.34680 -1.96880 1.000 34.11690 160 VAL A CA 1
ATOM 1216 C C . VAL A 1 160 ? 13.68545 -6.36756 -2.60688 1.000 32.84035 160 VAL A C 1
ATOM 1217 O O . VAL A 1 160 ? 13.74410 -6.23005 -3.83440 1.000 31.66253 160 VAL A O 1
ATOM 1221 N N . ALA A 1 161 ? 14.45898 -5.66098 -1.78171 1.000 36.14661 161 ALA A N 1
ATOM 1222 C CA . ALA A 1 161 ? 15.44623 -4.72525 -2.31570 1.000 34.07475 161 ALA A CA 1
ATOM 1223 C C . ALA A 1 161 ? 16.42335 -5.43578 -3.24652 1.000 36.26939 161 ALA A C 1
ATOM 1224 O O . ALA A 1 161 ? 16.82775 -4.88352 -4.27616 1.000 33.17974 161 ALA A O 1
ATOM 1226 N N . GLN A 1 162 ? 16.78802 -6.67604 -2.91625 1.000 37.00380 162 GLN A N 1
ATOM 1227 C CA . GLN A 1 162 ? 17.78607 -7.39566 -3.70498 1.000 37.38765 162 GLN A CA 1
ATOM 1228 C C . GLN A 1 162 ? 17.23413 -7.81077 -5.06537 1.000 36.86584 162 GLN A C 1
ATOM 1229 O O . GLN A 1 162 ? 17.90703 -7.65387 -6.09390 1.000 36.98146 162 GLN A O 1
ATOM 1235 N N . ILE A 1 163 ? 16.01018 -8.34550 -5.10464 1.000 33.96727 163 ILE A N 1
ATOM 1236 C CA . ILE A 1 163 ? 15.45950 -8.75038 -6.39210 1.000 31.79856 163 ILE A CA 1
ATOM 1237 C C . ILE A 1 163 ? 15.11107 -7.52609 -7.22490 1.000 34.27627 163 ILE A C 1
ATOM 1238 O O . ILE A 1 163 ? 15.29355 -7.51518 -8.44881 1.000 30.54268 163 ILE A O 1
ATOM 1243 N N . PHE A 1 164 ? 14.61843 -6.46800 -6.58242 1.000 35.25915 164 PHE A N 1
ATOM 1244 C CA . PHE A 1 164 ? 14.38670 -5.24677 -7.33840 1.000 29.69293 164 PHE A CA 1
ATOM 1245 C C . PHE A 1 164 ? 15.66451 -4.78729 -8.02797 1.000 28.61540 164 PHE A C 1
ATOM 1246 O O . PHE A 1 164 ? 15.67029 -4.49185 -9.22722 1.000 29.53580 164 PHE A O 1
ATOM 1254 N N . ARG A 1 165 ? 16.75482 -4.69572 -7.26928 1.000 30.18930 165 ARG A N 1
ATOM 1255 C CA . ARG A 1 165 ? 18.00038 -4.19874 -7.83884 1.000 34.24530 165 ARG A CA 1
ATOM 1256 C C . ARG A 1 165 ? 18.46639 -5.08108 -8.98617 1.000 33.86713 165 ARG A C 1
ATOM 1257 O O . ARG A 1 165 ? 18.92672 -4.57896 -10.01817 1.000 32.77663 165 ARG A O 1
ATOM 1265 N N . THR A 1 166 ? 18.33005 -6.39887 -8.83186 1.000 34.58283 166 THR A N 1
ATOM 1266 C CA . THR A 1 166 ? 18.71158 -7.31253 -9.90126 1.000 31.61562 166 THR A CA 1
ATOM 1267 C C . THR A 1 166 ? 17.86690 -7.08669 -11.14787 1.000 27.99442 166 THR A C 1
ATOM 1268 O O . THR A 1 166 ? 18.40028 -6.97537 -12.25734 1.000 26.48467 166 THR A O 1
ATOM 1272 N N . LEU A 1 167 ? 16.54064 -7.02360 -10.98699 1.000 25.59234 167 LEU A N 1
ATOM 1273 C CA . LEU A 1 167 ? 15.67526 -6.84968 -12.14797 1.000 26.59357 167 LEU A CA 1
ATOM 1274 C C . LEU A 1 167 ? 15.84021 -5.46611 -12.76322 1.000 25.53066 167 LEU A C 1
ATOM 1275 O O . LEU A 1 167 ? 15.74116 -5.30748 -13.98661 1.000 23.97045 167 LEU A O 1
ATOM 1280 N N . ALA A 1 168 ? 16.05735 -4.44967 -11.93163 1.000 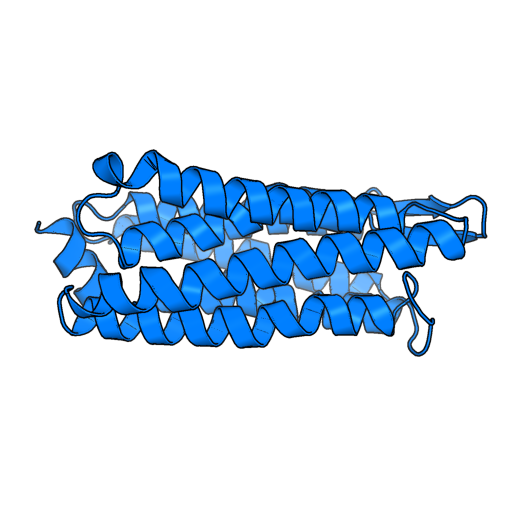28.17928 168 ALA A N 1
ATOM 1281 C CA . ALA A 1 168 ? 16.16237 -3.09497 -12.46347 1.000 27.06362 168 ALA A CA 1
ATOM 1282 C C . ALA A 1 168 ? 17.44051 -2.91886 -13.27292 1.000 25.21412 168 ALA A C 1
ATOM 1283 O O . ALA A 1 168 ? 17.42510 -2.28092 -14.32921 1.000 25.48845 168 ALA A O 1
ATOM 1285 N N . VAL A 1 169 ? 18.55842 -3.45879 -12.78585 1.000 25.21172 169 VAL A N 1
ATOM 1286 C CA . VAL A 1 169 ? 19.80006 -3.40505 -13.55371 1.000 27.30853 169 VAL A CA 1
ATOM 1287 C C . VAL A 1 169 ? 19.66023 -4.21236 -14.83000 1.000 27.95391 169 VAL A C 1
ATOM 1288 O O . VAL A 1 169 ? 20.06694 -3.76784 -15.91121 1.000 29.22860 169 VAL A O 1
ATOM 1292 N N . LEU A 1 170 ? 19.07168 -5.40906 -14.73205 1.000 23.20055 170 LEU A N 1
ATOM 1293 C CA . LEU A 1 170 ? 18.82933 -6.20891 -15.92911 1.000 24.99888 170 LEU A CA 1
ATOM 1294 C C . LEU A 1 170 ? 18.00034 -5.43825 -16.94628 1.000 20.84550 170 LEU A C 1
ATOM 1295 O O . LEU A 1 170 ? 18.28522 -5.45152 -18.14992 1.000 19.93645 170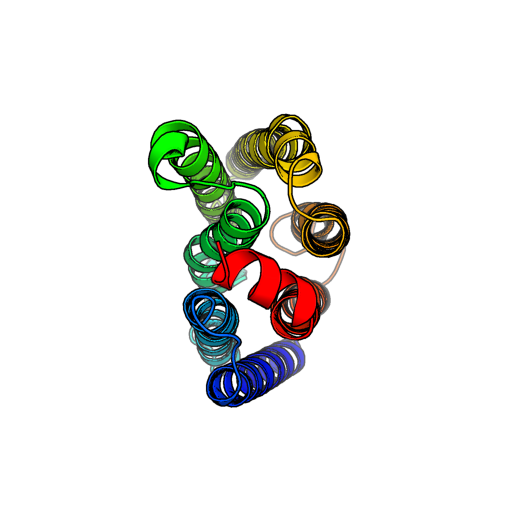 LEU A O 1
ATOM 1300 N N . THR A 1 171 ? 16.93660 -4.79893 -16.47454 1.000 22.57053 171 THR A N 1
ATOM 1301 C CA . THR A 1 171 ? 16.07716 -3.99625 -17.33466 1.000 21.98984 171 THR A CA 1
ATOM 1302 C C . THR A 1 171 ? 16.85383 -2.86314 -17.99419 1.000 22.13552 171 THR A C 1
ATOM 1303 O O . THR A 1 171 ? 16.79350 -2.68523 -19.21449 1.000 21.01748 171 THR A O 1
ATOM 1307 N N . ILE A 1 172 ? 17.59276 -2.08365 -17.20678 1.000 21.90420 172 ILE A N 1
ATOM 1308 C CA . ILE A 1 172 ? 18.29851 -0.93813 -17.78143 1.000 23.06013 172 ILE A CA 1
ATOM 1309 C C . ILE A 1 172 ? 19.29118 -1.39504 -18.84750 1.000 23.21145 172 ILE A C 1
ATOM 1310 O O . ILE A 1 172 ? 19.35043 -0.83041 -19.94892 1.000 25.15317 172 ILE A O 1
ATOM 1315 N N . VAL A 1 173 ? 20.05845 -2.44986 -18.55645 1.000 25.70827 173 VAL A N 1
ATOM 1316 C CA . VAL A 1 173 ? 21.04970 -2.93373 -19.51692 1.000 24.21115 173 VAL A CA 1
ATOM 1317 C C . VAL A 1 173 ? 20.37378 -3.40069 -20.79731 1.000 22.15051 173 VAL A C 1
ATOM 1318 O O . VAL A 1 173 ? 20.77861 -3.02843 -21.90656 1.000 22.74115 173 VAL A O 1
ATOM 1322 N N . LEU A 1 174 ? 19.34916 -4.24034 -20.66785 1.000 21.44587 174 LEU A N 1
ATOM 1323 C CA . LEU A 1 174 ? 18.72101 -4.81434 -21.85474 1.000 22.46806 174 LEU A CA 1
ATOM 1324 C C . LEU A 1 174 ? 17.95152 -3.76003 -22.63774 1.000 21.87887 174 LEU A C 1
ATOM 1325 O O . LEU A 1 174 ? 18.01564 -3.73080 -23.87100 1.000 19.64060 174 LEU A O 1
ATOM 1330 N N . TRP A 1 175 ? 17.22563 -2.87510 -21.94520 1.000 20.17481 175 TRP A N 1
ATOM 1331 C CA . TRP A 1 175 ? 16.39543 -1.92662 -22.67837 1.000 21.19320 175 TRP A CA 1
ATOM 1332 C C . TRP A 1 175 ? 17.24132 -0.94902 -23.47497 1.000 20.07208 175 TRP A C 1
ATOM 1333 O O . TRP A 1 175 ? 16.82611 -0.50859 -24.54514 1.000 22.76592 175 TRP A O 1
ATOM 1344 N N . ILE A 1 176 ? 18.41628 -0.58463 -22.96305 1.000 20.98226 176 ILE A N 1
ATOM 1345 C CA . ILE A 1 176 ? 19.31804 0.27629 -23.71615 1.000 19.42122 176 ILE A CA 1
ATOM 1346 C C . ILE A 1 176 ? 19.72911 -0.37973 -25.03286 1.000 20.26783 176 ILE A C 1
ATOM 1347 O O . ILE A 1 176 ? 19.96984 0.30746 -26.03437 1.000 21.20637 176 ILE A O 1
ATOM 1352 N N . CYS A 1 177 ? 19.76143 -1.71573 -25.08076 1.000 22.76039 177 CYS A N 1
ATOM 1353 C CA . CYS A 1 177 ? 20.15343 -2.37058 -26.32849 1.000 21.84883 177 CYS A CA 1
ATOM 1354 C C . CYS A 1 177 ? 19.12020 -2.19214 -27.43872 1.000 20.54839 177 CYS A C 1
ATOM 1355 O O . CYS A 1 177 ? 19.47903 -2.26588 -28.62092 1.000 22.36374 177 CYS A O 1
ATOM 1358 N N . TYR A 1 178 ? 17.84343 -1.98181 -27.09827 1.000 20.26728 178 TYR A N 1
ATOM 1359 C CA . TYR A 1 178 ? 16.80955 -1.97133 -28.13542 1.000 21.26235 178 TYR A CA 1
ATOM 1360 C C . TYR A 1 178 ? 16.98067 -0.82796 -29.12119 1.000 22.33114 178 TYR A C 1
ATOM 1361 O O . TYR A 1 178 ? 16.93457 -1.08418 -30.33631 1.000 24.19758 178 TYR A O 1
ATOM 1370 N N . PRO A 1 179 ? 17.16296 0.42696 -28.69861 1.000 22.09338 179 PRO A N 1
ATOM 1371 C CA . PRO A 1 179 ? 17.43202 1.48175 -29.69186 1.000 23.80423 179 PRO A CA 1
ATOM 1372 C C . PRO A 1 179 ? 18.70388 1.24667 -30.48660 1.000 25.24410 179 PRO A C 1
ATOM 1373 O O . PRO A 1 179 ? 18.77981 1.66552 -31.64802 1.000 29.79419 179 PRO A O 1
ATOM 1377 N N . ILE A 1 180 ? 19.70635 0.58460 -29.90231 1.000 23.14339 180 ILE A N 1
ATOM 1378 C CA . ILE A 1 180 ? 20.91789 0.26102 -30.65407 1.000 22.98261 180 ILE A CA 1
ATOM 1379 C C . ILE A 1 180 ? 20.59725 -0.72328 -31.77179 1.000 25.40414 180 ILE A C 1
ATOM 1380 O O . ILE A 1 180 ? 21.01503 -0.54131 -32.92159 1.000 24.06321 180 ILE A O 1
ATOM 1385 N N . VAL A 1 181 ? 19.85077 -1.78568 -31.45053 1.000 24.36016 181 VAL A N 1
ATOM 1386 C CA . VAL A 1 181 ? 19.44940 -2.73817 -32.48295 1.000 24.55315 181 VAL A CA 1
ATOM 1387 C C . VAL A 1 181 ? 18.64446 -2.02691 -33.56596 1.000 24.31337 181 VAL A C 1
ATOM 1388 O O . VAL A 1 181 ? 18.87710 -2.21492 -34.76585 1.000 27.75163 181 VAL A O 1
ATOM 1392 N N . TRP A 1 182 ? 17.68080 -1.20169 -33.14700 1.000 23.48017 182 TRP A N 1
ATOM 1393 C CA . TRP A 1 182 ? 16.90170 -0.39733 -34.08303 1.000 25.90455 182 TRP A CA 1
ATOM 1394 C C . TRP A 1 182 ? 17.82083 0.38353 -35.01219 1.000 26.44810 182 TRP A C 1
ATOM 1395 O O . TRP A 1 182 ? 17.62660 0.40478 -36.23317 1.000 29.86188 182 TRP A O 1
ATOM 1406 N N . LEU A 1 183 ? 18.85929 1.00129 -34.44792 1.000 26.96888 183 LEU A N 1
ATOM 1407 C CA . LEU A 1 183 ? 19.71795 1.87248 -35.24549 1.000 31.72215 183 LEU A CA 1
ATOM 1408 C C . LEU A 1 183 ? 20.58348 1.09400 -36.22440 1.000 30.90037 183 LEU A C 1
ATOM 1409 O O . LEU A 1 183 ? 20.87860 1.59743 -37.31469 1.000 31.95283 183 LEU A O 1
ATOM 1414 N N . ILE A 1 184 ? 21.02329 -0.11578 -35.86554 1.000 28.20408 184 ILE A N 1
ATOM 1415 C CA . ILE A 1 184 ? 21.83321 -0.87506 -36.81046 1.000 30.40006 184 ILE A CA 1
ATOM 1416 C C . ILE A 1 184 ? 20.97579 -1.68395 -37.77415 1.000 29.74321 184 ILE A C 1
ATOM 1417 O O . ILE A 1 184 ? 21.46367 -2.06676 -38.84831 1.000 34.56274 184 ILE A O 1
ATOM 1422 N N . GLY A 1 185 ? 19.70933 -1.91828 -37.44356 1.000 31.10414 185 GLY A N 1
ATOM 1423 C CA . GLY A 1 185 ? 18.84004 -2.73727 -38.26129 1.000 30.17241 185 GLY A CA 1
ATOM 1424 C C . GLY A 1 185 ? 18.22685 -1.95498 -39.40522 1.000 33.29689 185 GLY A C 1
ATOM 1425 O O . GLY A 1 185 ? 18.66205 -0.85396 -39.75470 1.000 37.55220 185 GLY A O 1
ATOM 1426 N N . THR A 1 186 ? 17.16232 -2.52965 -39.96866 1.000 30.42154 186 THR A N 1
ATOM 1427 C CA . THR A 1 186 ? 16.56888 -1.98833 -41.18815 1.000 38.35005 186 THR A CA 1
ATOM 1428 C C . THR A 1 186 ? 15.82751 -0.67973 -40.93328 1.000 38.43386 186 THR A C 1
ATOM 1429 O O . THR A 1 186 ? 15.70257 0.14594 -41.84680 1.000 40.33501 186 THR A O 1
ATOM 1433 N N . GLU A 1 187 ? 15.32487 -0.47386 -39.71203 1.000 37.00247 187 GLU A N 1
ATOM 1434 C CA . GLU A 1 187 ? 14.65445 0.78314 -39.39410 1.000 39.86803 187 GLU A CA 1
ATOM 1435 C C . GLU A 1 187 ? 15.63688 1.94500 -39.34935 1.000 40.66546 187 GLU A C 1
ATOM 1436 O O . GLU A 1 187 ? 15.24379 3.09322 -39.57127 1.000 41.65083 187 GLU A O 1
ATOM 1442 N N . GLY A 1 188 ? 16.90524 1.66947 -39.05518 1.000 39.78068 188 GLY A N 1
ATOM 1443 C CA . GLY A 1 188 ? 17.91521 2.70269 -38.96831 1.000 37.15557 188 GLY A CA 1
ATOM 1444 C C . GLY A 1 188 ? 18.87383 2.70217 -40.14011 1.000 39.03760 188 GLY A C 1
ATOM 1445 O O . GLY A 1 188 ? 18.47937 2.97547 -41.27827 1.000 42.71052 188 GLY A O 1
ATOM 1446 N N . PHE A 1 189 ? 20.14207 2.38642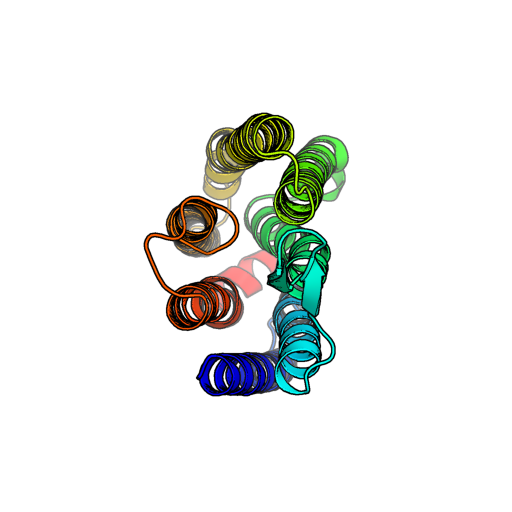 -39.86975 1.000 36.75315 189 PHE A N 1
ATOM 1447 C CA . PHE A 1 189 ? 21.19018 2.51298 -40.87296 1.000 38.99139 189 PHE A CA 1
ATOM 1448 C C . PHE A 1 189 ? 21.31037 1.29520 -41.77873 1.000 42.71891 189 PHE A C 1
ATOM 1449 O O . PHE A 1 189 ? 21.93268 1.39206 -42.84559 1.000 43.34265 189 PHE A O 1
ATOM 1457 N N . GLY A 1 190 ? 20.73848 0.16111 -41.38967 1.000 39.68045 190 GLY A N 1
ATOM 1458 C CA . GLY A 1 190 ? 20.89987 -1.03696 -42.19587 1.000 38.38490 190 GLY A CA 1
ATOM 1459 C C . GLY A 1 190 ? 22.31325 -1.57434 -42.18314 1.000 40.82947 190 GLY A C 1
ATOM 1460 O O . GLY A 1 190 ? 22.78372 -2.09669 -43.20273 1.000 46.80609 190 GLY A O 1
ATOM 1461 N N . ALA A 1 191 ? 23.01258 -1.44394 -41.05229 1.000 38.59813 191 ALA A N 1
ATOM 1462 C CA . ALA A 1 191 ? 24.35585 -2.00262 -40.94098 1.000 39.23336 191 ALA A CA 1
ATOM 1463 C C . ALA A 1 191 ? 24.31703 -3.51863 -40.82841 1.000 38.21525 191 ALA A C 1
ATOM 1464 O O . ALA A 1 191 ? 25.28128 -4.19537 -41.21050 1.000 38.28703 191 ALA A O 1
ATOM 1466 N N . VAL A 1 192 ? 23.22321 -4.06747 -40.30898 1.000 35.06728 192 VAL A N 1
ATOM 1467 C C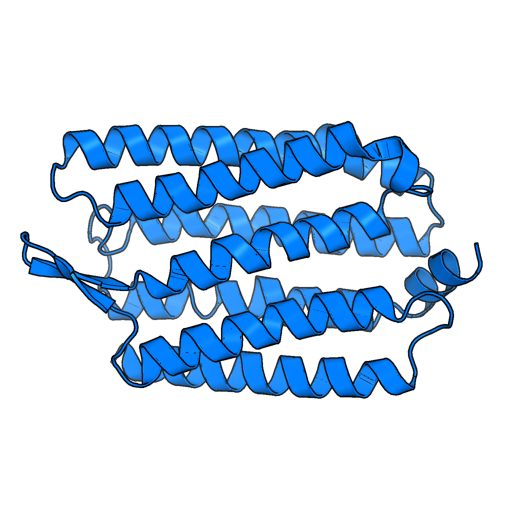A . VAL A 1 192 ? 23.02552 -5.51059 -40.28487 1.000 34.84483 192 VAL A CA 1
ATOM 1468 C C . VAL A 1 192 ? 21.75615 -5.83796 -41.06162 1.000 38.05934 192 VAL A C 1
ATOM 1469 O O . VAL A 1 192 ? 20.91293 -4.97481 -41.32631 1.000 39.35173 192 VAL A O 1
ATOM 1473 N N . SER A 1 193 ? 21.63142 -7.10776 -41.43100 1.000 32.55325 193 SER A N 1
ATOM 1474 C CA . SER A 1 193 ? 20.48097 -7.57181 -42.18715 1.000 32.64663 193 SER A CA 1
ATOM 1475 C C . SER A 1 193 ? 19.24774 -7.64760 -41.29411 1.000 31.32543 193 SER A C 1
ATOM 1476 O O . SER A 1 193 ? 19.33489 -7.65814 -40.06300 1.000 31.21992 193 SER A O 1
ATOM 1479 N N . LEU A 1 194 ? 18.08011 -7.70496 -41.93773 1.000 33.68751 194 LEU A N 1
ATOM 1480 C CA . LEU A 1 194 ? 16.83637 -7.90684 -41.19702 1.000 34.55094 194 LEU A CA 1
ATOM 1481 C C . LEU A 1 194 ? 16.87723 -9.20112 -40.38699 1.000 30.97915 194 LEU A C 1
ATOM 1482 O O . LEU A 1 194 ? 16.34808 -9.26633 -39.27214 1.000 29.12985 194 LEU A O 1
ATOM 1487 N N . SER A 1 195 ? 17.48899 -10.24946 -40.93407 1.000 28.09335 195 SER A N 1
ATOM 1488 C CA . SER A 1 195 ? 17.59528 -11.49219 -40.17327 1.000 27.82026 195 SER A CA 1
ATOM 1489 C C . SER A 1 195 ? 18.38680 -11.28919 -38.88673 1.000 24.56639 195 SER A C 1
ATOM 1490 O O . SER A 1 195 ? 17.99737 -11.78931 -37.82605 1.000 23.87212 195 SER A O 1
ATOM 1493 N N . VAL A 1 196 ? 19.49724 -10.55145 -38.95442 1.000 25.36812 196 VAL A N 1
ATOM 149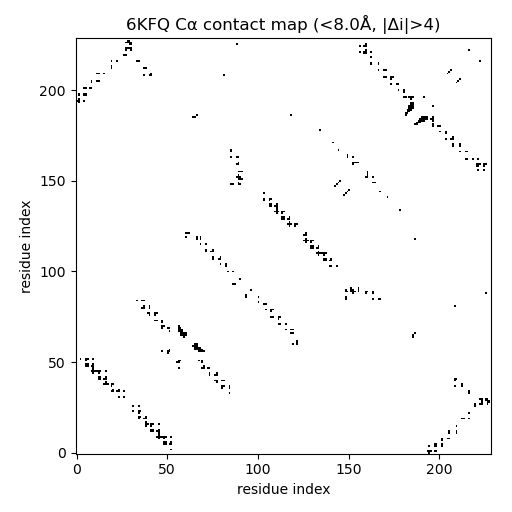4 C CA . VAL A 1 196 ? 20.28154 -10.27482 -37.75296 1.000 24.24290 196 VAL A CA 1
ATOM 1495 C C . VAL A 1 196 ? 19.47670 -9.42896 -36.77420 1.000 25.60729 196 VAL A C 1
ATOM 1496 O O . VAL A 1 196 ? 19.45547 -9.69369 -35.56412 1.000 24.60592 196 VAL A O 1
ATOM 1500 N N . GLU A 1 197 ? 18.81548 -8.38218 -37.28350 1.000 27.15451 197 GLU A N 1
ATOM 1501 C CA . GLU A 1 197 ? 17.97441 -7.54475 -36.43193 1.000 25.77325 197 GLU A CA 1
ATOM 1502 C C . GLU A 1 197 ? 16.93464 -8.37295 -35.68248 1.000 24.53631 197 GLU A C 1
ATOM 1503 O O . GLU A 1 197 ? 16.71522 -8.18195 -34.47790 1.000 24.26059 197 GLU A O 1
ATOM 1509 N N . VAL A 1 198 ? 16.26067 -9.27995 -36.39046 1.000 23.16775 198 VAL A N 1
ATOM 1510 C CA . VAL A 1 198 ? 15.21179 -10.06887 -35.75104 1.000 22.60241 198 VAL A CA 1
ATOM 1511 C C . VAL A 1 198 ? 15.80818 -10.98657 -34.69112 1.000 20.96353 198 VAL A C 1
ATOM 1512 O O . VAL A 1 198 ? 15.24274 -11.15223 -33.60444 1.000 20.92980 198 VAL A O 1
ATOM 1516 N N . PHE A 1 199 ? 16.95581 -11.59895 -34.99178 1.000 22.36434 199 PHE A N 1
ATOM 1517 C CA . PHE A 1 199 ? 17.66307 -12.40378 -33.99854 1.000 22.29812 199 PHE A CA 1
ATOM 1518 C C . PHE A 1 199 ? 17.96123 -11.59375 -32.74245 1.000 22.50102 199 PHE A C 1
ATOM 1519 O O . PHE A 1 199 ? 17.71919 -12.04817 -31.61890 1.000 21.31362 199 PHE A O 1
ATOM 1527 N N . LEU A 1 200 ? 18.49856 -10.38837 -32.91504 1.000 21.46578 200 LEU A N 1
ATOM 1528 C CA . LEU A 1 200 ? 18.89384 -9.59328 -31.76074 1.000 21.44662 200 LEU A CA 1
ATOM 1529 C C . LEU A 1 200 ? 17.69283 -9.26275 -30.88603 1.000 23.39787 200 LEU A C 1
ATOM 1530 O O . LEU A 1 200 ? 17.74760 -9.41546 -29.65903 1.000 23.42039 200 LEU A O 1
ATOM 1535 N N . PHE A 1 201 ? 16.59937 -8.78798 -31.49661 1.000 22.44793 201 PHE A N 1
ATOM 1536 C CA . PHE A 1 201 ? 15.40315 -8.50065 -30.70784 1.000 22.96955 201 PHE A CA 1
ATOM 1537 C C . PHE A 1 201 ? 14.87501 -9.76429 -30.03766 1.000 20.44648 201 PHE A C 1
ATOM 1538 O O . PHE A 1 201 ? 14.33525 -9.69608 -28.92623 1.000 19.85440 201 PHE A O 1
ATOM 1546 N N . MET A 1 202 ? 15.01494 -10.92121 -30.69472 1.000 21.57332 202 MET A N 1
ATOM 1547 C CA A MET A 1 202 ? 14.54570 -12.16196 -30.08463 0.604 19.47706 202 MET A CA 1
ATOM 1548 C CA B MET A 1 202 ? 14.56576 -12.17990 -30.10219 0.396 19.95640 202 MET A CA 1
ATOM 1549 C C . MET A 1 202 ? 15.33409 -12.48542 -28.82399 1.000 21.90069 202 MET A C 1
ATOM 1550 O O . MET A 1 202 ? 14.74760 -12.86491 -27.80244 1.000 21.97594 202 MET A O 1
ATOM 1559 N N . VAL A 1 203 ? 16.66273 -12.34022 -28.86747 1.000 22.98010 203 VAL A N 1
ATOM 1560 C CA . VAL A 1 203 ? 17.46798 -12.61600 -27.68075 1.000 23.57619 20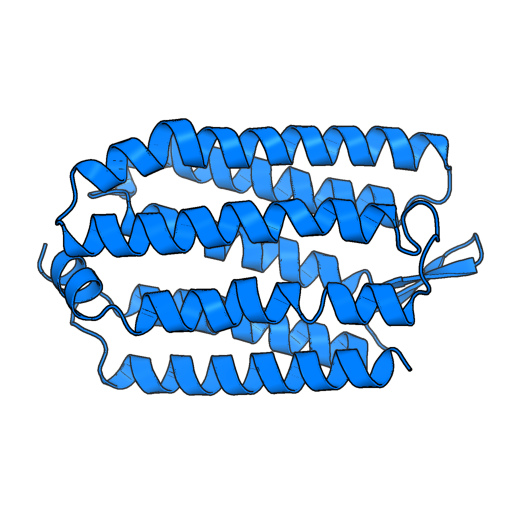3 VAL A CA 1
ATOM 1561 C C . VAL A 1 203 ? 17.11673 -11.63219 -26.57516 1.000 20.32949 203 VAL A C 1
ATOM 1562 O O . VAL A 1 203 ? 16.88319 -12.02214 -25.42352 1.000 23.05141 203 VAL A O 1
ATOM 1566 N N . LEU A 1 204 ? 17.06002 -10.33678 -26.91497 1.000 18.37894 204 LEU A N 1
ATOM 1567 C CA . LEU A 1 204 ? 16.66738 -9.33124 -25.93736 1.000 21.43552 204 LEU A CA 1
ATOM 1568 C C . LEU A 1 204 ? 15.29282 -9.63253 -25.35261 1.000 19.80707 204 LEU A C 1
ATOM 1569 O O . LEU A 1 204 ? 15.10195 -9.58209 -24.13213 1.000 22.43447 204 LEU A O 1
ATOM 1574 N N . ASP A 1 205 ? 14.30843 -9.90715 -26.21430 1.000 18.33412 205 ASP A N 1
ATOM 1575 C CA . ASP A 1 205 ? 12.95639 -10.16880 -25.71956 1.000 23.43730 205 ASP A CA 1
ATOM 1576 C C . ASP A 1 205 ? 12.93418 -11.33120 -24.73282 1.000 24.28753 205 ASP A C 1
ATOM 1577 O O . ASP A 1 205 ? 12.28518 -11.25425 -23.68631 1.000 22.26272 205 ASP A O 1
ATOM 1582 N N . LEU A 1 206 ? 13.61989 -12.42418 -25.05485 1.000 25.45808 206 LEU A N 1
ATOM 1583 C CA . LEU A 1 206 ? 13.57726 -13.58661 -24.17268 1.000 24.99797 206 LEU A CA 1
ATOM 1584 C C . LEU A 1 206 ? 14.23361 -13.28249 -22.83247 1.000 25.07767 206 LEU A C 1
ATOM 1585 O O . LEU A 1 206 ? 13.72330 -13.68084 -21.77886 1.000 23.85816 206 LEU A O 1
ATOM 1590 N N . LEU A 1 207 ? 15.35158 -12.55623 -22.84899 1.000 23.74174 207 LEU A N 1
ATOM 1591 C CA . LEU A 1 207 ? 16.00421 -12.18161 -21.59933 1.000 21.35028 207 LEU A CA 1
ATOM 1592 C C . LEU A 1 207 ? 15.15567 -11.18656 -20.81453 1.000 24.31536 207 LEU A C 1
ATOM 1593 O O . LEU A 1 207 ? 14.95636 -11.33855 -19.60336 1.000 27.03364 207 LEU A O 1
ATOM 1598 N N . ALA A 1 208 ? 14.65121 -10.15422 -21.49181 1.000 22.55610 208 ALA A N 1
ATOM 1599 C CA . ALA A 1 208 ? 13.91453 -9.08680 -20.82240 1.000 19.03642 208 ALA A CA 1
ATOM 1600 C C . ALA A 1 208 ? 12.54149 -9.51823 -20.32597 1.000 22.25715 208 ALA A C 1
ATOM 1601 O O . ALA A 1 208 ? 11.95274 -8.80083 -19.50058 1.000 21.30904 208 ALA A O 1
ATOM 1603 N N . LYS A 1 209 ? 12.03100 -10.67251 -20.78193 1.000 24.39782 209 LYS A N 1
ATOM 1604 C CA . LYS A 1 209 ? 10.71185 -11.15834 -20.38407 1.000 23.31924 209 LYS A CA 1
ATOM 1605 C C . LYS A 1 209 ? 10.78955 -12.50374 -19.67969 1.000 25.72250 209 LYS A C 1
ATOM 1606 O O . LYS A 1 209 ? 10.31707 -12.62148 -18.54511 1.000 24.96229 209 LYS A O 1
ATOM 1612 N N . VAL A 1 210 ? 11.35645 -13.52674 -20.31977 1.000 25.40629 210 VAL A N 1
ATOM 1613 C CA . VAL A 1 210 ? 11.45653 -14.82586 -19.66198 1.000 27.34018 210 VAL A CA 1
ATOM 1614 C C . VAL A 1 210 ? 12.55967 -14.81515 -18.61706 1.000 28.26994 210 VAL A C 1
ATOM 1615 O O . VAL A 1 210 ? 12.38108 -15.34004 -17.51831 1.000 27.54142 210 VAL A O 1
ATOM 1619 N N . GLY A 1 211 ? 13.71214 -14.21892 -18.93315 1.000 28.32169 211 GLY A N 1
ATOM 1620 C CA . GLY A 1 211 ? 14.76166 -14.11184 -17.93206 1.000 27.39567 211 GLY A CA 1
ATOM 1621 C C . GLY A 1 211 ? 14.32595 -13.27201 -16.74742 1.000 29.48719 211 GLY A C 1
ATOM 1622 O O . GLY A 1 211 ? 14.44991 -13.68570 -15.59233 1.000 31.91869 211 GLY A O 1
ATOM 1623 N N . PHE A 1 212 ? 13.81698 -12.06766 -17.02778 1.000 22.95403 212 PHE A N 1
ATOM 1624 C CA . PHE A 1 212 ? 13.19528 -11.22527 -16.01006 1.000 25.71986 212 PHE A CA 1
ATOM 1625 C C . PHE A 1 212 ? 12.18366 -12.01164 -15.18130 1.000 29.31341 212 PHE A C 1
ATOM 1626 O O . PHE A 1 212 ? 12.27812 -12.06264 -13.94903 1.000 29.66187 212 PHE A O 1
ATOM 1634 N N . GLY A 1 213 ? 11.22705 -12.66959 -15.84544 1.000 28.05373 213 GLY A N 1
ATOM 1635 C CA . GLY A 1 213 ? 10.15372 -13.31929 -15.11676 1.000 28.85181 213 GLY A CA 1
ATOM 1636 C C . GLY A 1 213 ? 10.61692 -14.50266 -14.29177 1.000 34.08085 213 GLY A C 1
ATOM 1637 O O . GLY A 1 213 ? 10.09898 -14.73873 -13.19797 1.000 38.26893 213 GLY A O 1
ATOM 1638 N N . LEU A 1 214 ? 11.59027 -15.25953 -14.80008 1.000 34.39001 214 LEU A N 1
ATOM 1639 C CA . LEU A 1 214 ? 12.16273 -16.35348 -14.01658 1.000 36.84210 214 LEU A CA 1
ATOM 1640 C C . LEU A 1 214 ? 12.78996 -15.83568 -12.73084 1.000 36.98234 214 LEU A C 1
ATOM 1641 O O . LEU A 1 214 ? 12.57745 -16.40359 -11.65259 1.000 40.64509 214 LEU A O 1
ATOM 1646 N N . LEU A 1 215 ? 13.57436 -14.75946 -12.83141 1.000 33.19069 215 LEU A N 1
ATOM 1647 C CA . LEU A 1 215 ? 14.20114 -14.17247 -11.65280 1.000 38.64888 215 LEU A CA 1
ATOM 1648 C C . LEU A 1 215 ? 13.16252 -13.62985 -10.67993 1.000 36.90498 215 LEU A C 1
ATOM 1649 O O . LEU A 1 215 ? 13.27881 -13.83086 -9.46623 1.000 38.11916 215 LEU A O 1
ATOM 1654 N N . LEU A 1 216 ? 12.13473 -12.95162 -11.19453 1.000 33.64263 216 LEU A N 1
ATOM 1655 C CA . LEU A 1 216 ? 11.09747 -12.39370 -10.32912 1.000 34.74710 216 LEU A CA 1
ATOM 1656 C C . LEU A 1 216 ? 10.32581 -13.49699 -9.60977 1.000 40.71197 216 LEU A C 1
ATOM 1657 O O . LEU A 1 216 ? 10.23726 -13.51956 -8.37419 1.000 41.44374 216 LEU A O 1
ATOM 1662 N N . LEU A 1 217 ? 9.75156 -14.42068 -10.37771 1.000 39.64232 217 LEU A N 1
ATOM 1663 C CA . LEU A 1 217 ? 8.82200 -15.39338 -9.81384 1.000 41.67494 217 LEU A CA 1
ATOM 1664 C C . LEU A 1 217 ? 9.51773 -16.49294 -9.02401 1.000 43.42768 217 LEU A C 1
ATOM 1665 O O . LEU A 1 217 ? 8.84999 -17.19883 -8.26264 1.000 44.66529 217 LEU A O 1
ATOM 1670 N N . SER A 1 218 ? 10.83165 -16.64897 -9.16916 1.000 48.43522 218 SER A N 1
ATOM 1671 C CA . SER A 1 218 ? 11.58139 -17.57198 -8.32638 1.000 54.09615 218 SER A CA 1
ATOM 1672 C C . SER A 1 218 ? 12.01165 -16.95213 -6.99788 1.000 51.97865 218 SER A C 1
ATOM 1673 O O . SER A 1 218 ? 12.48735 -17.68215 -6.11831 1.000 51.16260 218 SER A O 1
ATOM 1676 N N . SER A 1 219 ? 11.86538 -15.63366 -6.83492 1.000 49.36713 219 SER A N 1
ATOM 1677 C CA . SER A 1 219 ? 12.25046 -14.94066 -5.60058 1.000 48.88117 219 SER A CA 1
ATOM 1678 C C . SER A 1 219 ? 11.11596 -15.04255 -4.58164 1.000 50.39645 219 SER A C 1
ATOM 1679 O O . SER A 1 219 ? 10.47114 -14.05882 -4.20523 1.000 47.22300 219 SER A O 1
ATOM 1682 N N . ARG A 1 220 ? 10.90294 -16.27009 -4.10488 1.000 47.99232 220 ARG A N 1
ATOM 1683 C CA . ARG A 1 220 ? 9.75141 -16.55270 -3.25471 1.000 51.01032 220 ARG A CA 1
ATOM 1684 C C . ARG A 1 220 ? 9.84026 -15.84088 -1.91400 1.000 49.77600 220 ARG A C 1
ATOM 1685 O O . ARG A 1 220 ? 8.80956 -15.43804 -1.36378 1.000 52.84075 220 ARG A O 1
ATOM 1693 N N . GLN A 1 221 ? 11.04765 -15.68213 -1.36924 1.000 56.54554 221 GLN A N 1
ATOM 1694 C CA . GLN A 1 221 ? 11.19641 -14.95787 -0.11014 1.000 58.34276 221 GLN A CA 1
ATOM 1695 C C . GLN A 1 221 ? 10.74944 -13.51415 -0.26281 1.000 55.98282 221 GLN A C 1
ATOM 1696 O O . GLN A 1 221 ? 10.00154 -12.98889 0.56937 1.000 55.54948 221 GLN A O 1
ATOM 1702 N N . ALA A 1 222 ? 11.20751 -12.85555 -1.32794 1.000 46.36495 222 ALA A N 1
ATOM 1703 C CA . ALA A 1 222 ? 10.80592 -11.47711 -1.58972 1.000 46.98680 222 ALA A CA 1
ATOM 1704 C C . ALA A 1 222 ? 9.29924 -11.37747 -1.78490 1.000 43.97315 222 ALA A C 1
ATOM 1705 O O . ALA A 1 222 ? 8.63853 -10.51200 -1.20133 1.000 45.73676 222 ALA A O 1
ATOM 1707 N N . LEU A 1 223 ? 8.73752 -12.26684 -2.60547 1.000 46.97849 223 LEU A N 1
ATOM 1708 C CA . LEU A 1 223 ? 7.29546 -12.27655 -2.82360 1.000 46.52699 223 LEU A CA 1
ATOM 1709 C C . LEU A 1 223 ? 6.54815 -12.43636 -1.50368 1.000 48.57807 223 LEU A C 1
ATOM 1710 O O 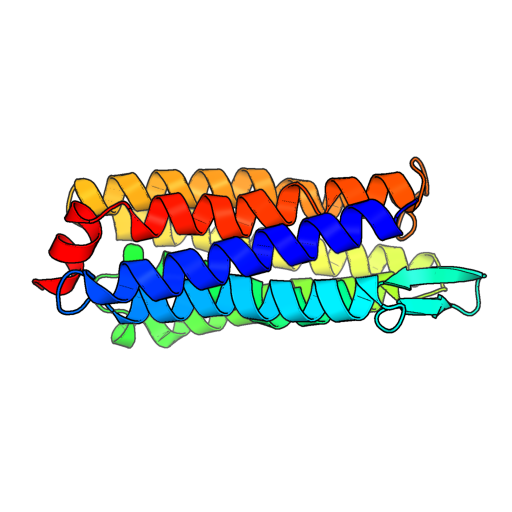. LEU A 1 223 ? 5.66927 -11.63264 -1.17313 1.000 54.40747 223 LEU A O 1
ATOM 1715 N N . SER A 1 224 ? 6.92934 -13.43641 -0.70803 1.000 48.51351 224 SER A N 1
ATOM 1716 C CA . SER A 1 224 ? 6.24723 -13.65693 0.56272 1.000 56.93098 224 SER A CA 1
ATOM 1717 C C . SER A 1 224 ? 6.40427 -12.45654 1.48592 1.000 55.57655 224 SER A C 1
ATOM 1718 O O . SER A 1 224 ? 5.47767 -12.11845 2.23021 1.000 57.44924 224 SER A O 1
ATOM 1721 N N . ASP A 1 225 ? 7.56814 -11.79595 1.44830 1.000 56.31897 225 ASP A N 1
ATOM 1722 C CA . ASP A 1 225 ? 7.74738 -10.54697 2.18440 1.000 54.63421 225 ASP A CA 1
ATOM 1723 C C . ASP A 1 225 ? 6.66884 -9.53876 1.80953 1.000 54.83938 225 ASP A C 1
ATOM 1724 O O . ASP A 1 225 ? 6.05990 -8.90301 2.67828 1.000 55.97103 225 ASP A O 1
ATOM 1729 N N . ILE A 1 226 ? 6.42086 -9.38630 0.50754 1.000 53.81086 226 ILE A N 1
ATOM 1730 C CA . ILE A 1 226 ? 5.41554 -8.43984 0.03354 1.000 53.89615 226 ILE A CA 1
ATOM 1731 C C . ILE A 1 226 ? 4.01386 -8.94680 0.34240 1.000 54.60071 226 ILE A C 1
ATOM 1732 O O . ILE A 1 226 ? 3.14097 -8.17937 0.76528 1.000 50.40059 226 ILE A O 1
ATOM 1737 N N . GLY A 1 227 ? 3.77554 -10.24557 0.14042 1.000 56.61527 227 GLY A N 1
ATOM 1738 C CA . GLY A 1 227 ? 2.45360 -10.79135 0.39862 1.000 61.45321 227 GLY A CA 1
ATOM 1739 C C . GLY A 1 227 ? 2.05284 -10.69962 1.85796 1.000 65.08277 227 GLY A C 1
ATOM 1740 O O . GLY A 1 227 ? 0.88662 -10.45304 2.17644 1.000 65.86332 227 GLY A O 1
ATOM 1741 N N . SER A 1 228 ? 3.01612 -10.88797 2.76509 1.000 68.57300 228 SER A N 1
ATOM 1742 C CA . SER A 1 228 ? 2.71259 -10.87794 4.19302 1.000 73.51388 228 SER A CA 1
ATOM 1743 C C . SER A 1 228 ? 2.23149 -9.51228 4.66557 1.000 75.21093 228 SER A C 1
ATOM 1744 O O . SER A 1 228 ? 1.39883 -9.43403 5.57530 1.000 79.76959 228 SER A O 1
ATOM 1746 N N . GLY A 1 229 ? 2.73520 -8.43627 4.07141 1.000 72.83368 229 GLY A N 1
ATOM 1747 C CA . GLY A 1 229 ? 2.34396 -7.09491 4.46778 1.000 74.34526 229 GLY A CA 1
ATOM 1748 C C . GLY A 1 229 ? 0.88868 -6.77752 4.18665 1.000 74.87513 229 GLY A C 1
ATOM 1749 O O . GLY A 1 229 ? 0.40948 -6.96399 3.06861 1.000 72.46993 229 GLY A O 1
#

InterPro domains:
  IPR001425 Archaeal/bacterial/fungal rhodopsins [PF01036] (2-220)
  IPR001425 Archaeal/bacterial/fungal rhodopsins [PR00251] (4-23)
  IPR001425 Archaeal/bacterial/fungal rhodopsins [PR00251] (34-54)
  IPR001425 Archaeal/bacterial/fungal rhodopsins [PR00251] (69-90)
  IPR001425 Archaeal/bacterial/fungal rhodopsins [PR00251] (126-147)
  IPR001425 Archaeal/bacterial/fungal rhodopsins [PR00251] (167-185)
  IPR001425 Archaeal/bacterial/fungal rhodopsins [PR00251] (199-217)
  IPR001425 Archaeal/bacterial/fungal rhodopsins [PTHR28286] (5-219)
  IPR001425 Archaeal/bacterial/fungal rhodopsins [SM01021] (2-235)
  IPR018229 Rhodopsin, retinal binding site [PS00327] (201-212)
  IPR018229 Rhodopsin, retinal binding site [PS00950] (71-83)

B-factor: mean 39.98, std 14.79, range [17.52, 94.83]

Nearest PDB structures (foldseek):
  6kfq-assembly1_A  TM=1.004E+00  e=6.718E-30  Rubrobacter xylanophilus DSM 9941
  2z55-assembly1_A  TM=9.437E-01  e=1.250E-14  Halobacterium sp. AUS-2
  8w7r-assembly1_A-2  TM=9.395E-01  e=3.836E-14  Haloquadratum walsbyi DSM 16790
  5itc-assembly1_C  TM=9.419E-01  e=5.492E-14  Haloquadratum walsbyi DSM 16790
  4wav-assembly1_A  TM=9.356E-01  e=1.473E-13  Haloquadratum walsbyi C23

Secondary structure (DSSP, 8-state):
-HHHHHHHHHHHHHHHHHHHHHHGGGPPTT-HHHHHHHHHHHHHHHHHHHHHHTT-S-EE-TTS-EE--HHHHHHHHHHHHHHHHHHHHH-S-GGG-HHHHHHHHHHHHHHHHHHHHHHH--SHHHHHHHHHHHHHHHHHHHHHIIIIIHHHHTTS-HHHHHHHHHHHHHHHHHHHHHHHHHHHSTTTT-SS-HHHHHHHHHHHHIIIIIIHHHHHHH-HHHHHHHHH-

Organism: Rubrobacter xylanophilus (strain DSM 9941 / JCM 11954 / NBRC 16129 / PRD-1) (NCBI:txid266117)

Solvent-accessible surface area: 9956 Å² total; per-residue (Å²): 152,34,53,80,53,2,106,68,0,33,70,19,0,62,109,5,25,103,100,0,50,134,31,59,109,100,24,17,152,49,0,104,86,0,0,68,24,0,13,57,0,0,15,48,0,7,107,10,1,66,53,4,14,83,59,74,0,28,66,109,19,128,64,52,42,59,4,17,88,7,4,3,76,4,18,30,71,0,14,17,36,3,0,50,0,0,0,24,0,0,2,80,82,39,83,97,18,99,113,16,27,54,48,0,40,55,59,0,41,68,22,10,80,20,10,36,152,0,0,45,24,59,97,107,70,21,35,58,100,10,31,103,77,12,39,59,8,13,103,20,1,30,146,38,1,79,59,79,0,54,60,21,0,64,186,46,56,116,13,1,4,126,14,0,106,62,0,0,80,46,4,34,88,14,14,71,42,30,33,94,8,18,58,54,0,30,5,18,172,46,80,41,64,29,26,62,3,0,75,51,0,9,53,15,1,36,85,4,3,24,19,2,0,68,80,0,2,69,26,97,122,2,0,47,48,20,15,91,99